Protein AF-A0A1I7FIB3-F1 (afdb_monomer)

Secondary structure (DSSP, 8-state):
-HHHHHHHHHHHHHHHHHHHHIIIIIHHHHHHHHHHHHHHHHHHHHHHHHHHHHHHHHHHHHHHHHH--SHHHHHHHHHHHHHHHHHHHHHHHHHHHHHHHHHHHHHHHHHHT--HHHHHHHHHHHHHHHHHHHHHHHHH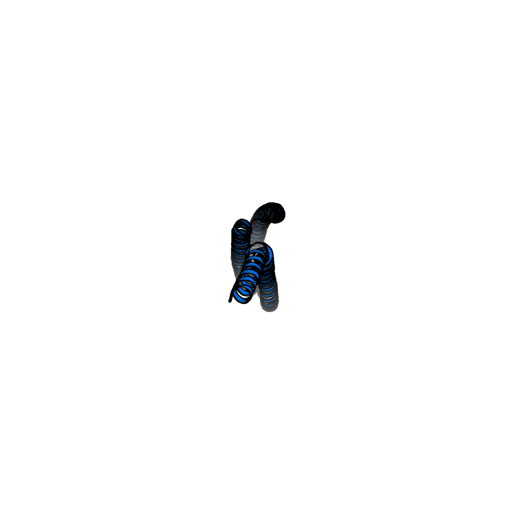HHHHHHHHHHHHHHHHHHHHHHHHHHHHHHHHHHHS--

Solvent-accessible surface area (backbone atoms only — not comparable to full-atom values): 9653 Å² total; per-residue (Å²): 120,69,70,60,52,57,51,51,54,52,50,51,54,48,51,51,51,49,50,49,45,42,63,72,53,49,44,47,53,51,52,50,52,49,54,51,51,53,51,48,55,52,52,51,49,53,54,49,52,51,53,50,51,51,52,54,50,51,54,51,51,56,53,50,62,73,60,49,81,50,76,65,45,46,51,52,45,52,56,52,50,54,51,52,52,50,54,52,50,51,49,54,50,51,52,51,53,48,54,49,50,52,50,51,50,53,63,46,54,56,61,76,54,67,51,77,76,49,56,56,56,43,55,54,50,54,54,50,49,54,52,50,54,51,52,51,53,53,51,49,50,52,52,51,53,52,51,52,54,51,52,51,50,54,50,52,54,52,53,52,53,52,52,53,50,51,55,51,52,53,51,53,56,58,69,74,74,113

Mean predicted aligned error: 15.02 Å

Sequence (178 aa):
MSAERTKTDANQATERATEQFENSIVEPVRAYGALTTDYFEQLFSAQFDAVRAFADTSLAQSRSWLEVRDSESFRQVIEQQQQAVREMSERLKEDADRIRSLSQEYLKETQQLTMENMQLGRKQLEENMQKGQKQLQENFQKGQEEVESTLQKGQEEADDASQKSQRQTDKSKKSTSS

Organism: NCBI:txid463301

Nearest PDB structures (foldseek):
  5nnv-assembly4_D  TM=3.441E-01  e=9.022E+00  Bacillus subtilis subsp. subtilis str. 168

pLDDT: mean 70.51, std 6.29, range [46.34, 83.0]

InterPro domains:
  IPR018968 Phasin [PF09361] (25-113)

Radius of gyration: 32.15 Å; Cα contacts (8 Å, |Δi|>4): 35; chains: 1; bounding box: 55×19×126 Å

Structure (mmCIF, N/CA/C/O backbone):
data_AF-A0A1I7FIB3-F1
#
_entry.id   AF-A0A1I7FIB3-F1
#
loop_
_atom_site.group_PDB
_atom_site.id
_atom_site.type_symbol
_atom_site.label_atom_id
_atom_site.label_alt_id
_atom_site.label_comp_id
_atom_site.label_asym_id
_atom_site.label_entity_id
_atom_site.label_seq_id
_atom_site.pdbx_PDB_ins_code
_atom_site.Cartn_x
_atom_site.Cartn_y
_atom_site.Cartn_z
_atom_site.occupancy
_atom_site.B_iso_or_equiv
_atom_site.auth_seq_id
_atom_site.auth_comp_id
_atom_site.auth_asym_id
_atom_site.auth_atom_id
_atom_site.pdbx_PDB_model_num
ATOM 1 N N . MET A 1 1 ? 20.140 -10.878 -65.337 1.00 55.81 1 MET A N 1
ATOM 2 C CA . MET A 1 1 ? 20.284 -11.604 -64.054 1.00 55.81 1 MET A CA 1
ATOM 3 C C . MET A 1 1 ? 21.087 -10.847 -62.992 1.00 55.81 1 MET A C 1
ATOM 5 O O . MET A 1 1 ? 20.798 -11.042 -61.821 1.00 55.81 1 MET A O 1
ATOM 9 N N . SER A 1 2 ? 22.047 -9.975 -63.334 1.00 58.91 2 SER A N 1
ATOM 10 C CA . SER A 1 2 ? 22.852 -9.274 -62.312 1.00 58.91 2 SER A CA 1
ATOM 11 C C . SER A 1 2 ? 22.110 -8.144 -61.583 1.00 58.91 2 SER A C 1
ATOM 13 O O . SER A 1 2 ? 22.250 -8.041 -60.376 1.00 58.91 2 SER A O 1
ATOM 15 N N . ALA A 1 3 ? 21.277 -7.356 -62.276 1.00 57.53 3 ALA A N 1
ATOM 16 C CA . ALA A 1 3 ? 20.584 -6.198 -61.689 1.00 57.53 3 ALA A CA 1
ATOM 17 C C . ALA A 1 3 ? 19.403 -6.552 -60.756 1.00 57.53 3 ALA A C 1
ATOM 19 O O . ALA A 1 3 ? 19.086 -5.785 -59.851 1.00 57.53 3 ALA A O 1
ATOM 20 N N . GLU A 1 4 ? 18.755 -7.707 -60.955 1.00 55.06 4 GLU A N 1
ATOM 21 C CA . GLU A 1 4 ? 17.698 -8.195 -60.053 1.00 55.06 4 GLU A CA 1
ATOM 22 C C . GLU A 1 4 ? 18.271 -8.662 -58.715 1.00 55.06 4 GLU A C 1
ATOM 24 O O . GLU A 1 4 ? 17.740 -8.288 -57.677 1.00 55.06 4 GLU A O 1
ATOM 29 N N . ARG A 1 5 ? 19.407 -9.378 -58.724 1.00 58.91 5 ARG A N 1
ATOM 30 C CA . ARG A 1 5 ? 20.085 -9.795 -57.487 1.00 58.91 5 ARG A CA 1
ATOM 31 C C . ARG A 1 5 ? 20.526 -8.599 -56.644 1.00 58.91 5 ARG A C 1
ATOM 33 O O . ARG A 1 5 ? 20.255 -8.576 -55.454 1.00 58.91 5 ARG A O 1
ATOM 40 N N . THR A 1 6 ? 21.084 -7.558 -57.268 1.00 58.81 6 THR A N 1
ATOM 41 C CA . THR A 1 6 ? 21.522 -6.351 -56.543 1.00 58.81 6 THR A CA 1
ATOM 42 C C . THR A 1 6 ? 20.362 -5.597 -55.884 1.00 58.81 6 THR A C 1
ATOM 44 O O . THR A 1 6 ? 20.539 -5.026 -54.812 1.00 58.81 6 THR A O 1
ATOM 47 N N . LYS A 1 7 ? 19.165 -5.598 -56.494 1.00 59.91 7 LYS A N 1
ATOM 48 C CA . LYS A 1 7 ? 17.951 -5.028 -55.882 1.00 59.91 7 LYS A CA 1
ATOM 49 C C . LYS A 1 7 ? 17.424 -5.884 -54.730 1.00 59.91 7 LYS A C 1
ATOM 51 O O . LYS A 1 7 ? 17.005 -5.328 -53.720 1.00 59.91 7 LYS A O 1
ATOM 56 N N . THR A 1 8 ? 17.452 -7.209 -54.866 1.00 67.50 8 THR A N 1
ATOM 57 C CA . THR A 1 8 ? 17.043 -8.135 -53.800 1.00 67.50 8 THR A CA 1
ATOM 58 C C . THR A 1 8 ? 17.961 -8.033 -52.580 1.00 67.50 8 THR A C 1
ATOM 60 O O . THR A 1 8 ? 17.464 -7.938 -51.461 1.00 67.50 8 THR A O 1
ATOM 63 N N . ASP A 1 9 ? 19.277 -7.949 -52.790 1.00 70.62 9 ASP A N 1
ATOM 64 C CA . ASP A 1 9 ? 20.262 -7.796 -51.711 1.00 70.62 9 ASP A CA 1
ATOM 65 C C . ASP A 1 9 ? 20.119 -6.442 -50.988 1.00 70.62 9 ASP A C 1
ATOM 67 O O . ASP A 1 9 ? 20.220 -6.372 -49.763 1.00 70.62 9 ASP A O 1
ATOM 71 N N . ALA A 1 10 ? 19.825 -5.364 -51.727 1.00 69.50 10 ALA A N 1
ATOM 72 C CA . ALA A 1 10 ? 19.577 -4.040 -51.152 1.00 69.50 10 ALA A CA 1
ATOM 73 C C . ALA A 1 10 ? 18.279 -3.983 -50.324 1.00 69.50 10 ALA A C 1
ATOM 75 O O . ALA A 1 10 ? 18.259 -3.370 -49.255 1.00 69.50 10 ALA A O 1
ATOM 76 N N . ASN A 1 11 ? 17.213 -4.655 -50.773 1.00 71.75 11 ASN A N 1
ATOM 77 C CA . ASN A 1 11 ? 15.977 -4.778 -49.996 1.00 71.75 11 ASN A CA 1
ATOM 78 C C . ASN A 1 11 ? 16.190 -5.603 -48.720 1.00 71.75 11 ASN A C 1
ATOM 80 O O . ASN A 1 11 ? 15.784 -5.154 -47.655 1.00 71.75 11 ASN A O 1
ATOM 84 N N . GLN A 1 12 ? 16.900 -6.734 -48.788 1.00 76.25 12 GLN A N 1
ATOM 85 C CA . GLN A 1 12 ? 17.224 -7.527 -47.593 1.00 76.25 12 GLN A CA 1
ATOM 86 C C . GLN A 1 12 ? 18.112 -6.774 -46.596 1.00 76.25 12 GLN A C 1
ATOM 88 O O . GLN A 1 12 ? 17.946 -6.919 -45.387 1.00 76.25 12 GLN A O 1
ATOM 93 N N . ALA A 1 13 ? 19.068 -5.977 -47.077 1.00 74.50 13 ALA A N 1
ATOM 94 C CA . ALA A 1 13 ? 19.893 -5.140 -46.209 1.00 74.50 13 ALA A CA 1
ATOM 95 C C . ALA A 1 13 ? 19.060 -4.051 -45.513 1.00 74.50 13 ALA A C 1
ATOM 97 O O . ALA A 1 13 ? 19.295 -3.754 -44.343 1.00 74.50 13 ALA A O 1
ATOM 98 N N . THR A 1 14 ? 18.066 -3.502 -46.215 1.00 76.75 14 THR A N 1
ATOM 99 C CA . THR A 1 14 ? 17.127 -2.521 -45.662 1.00 76.75 14 THR A CA 1
ATOM 100 C C . THR A 1 14 ? 16.206 -3.165 -44.623 1.00 76.75 14 THR A C 1
ATOM 102 O O . THR A 1 14 ? 16.083 -2.635 -43.527 1.00 76.75 14 THR A O 1
ATOM 105 N N . GLU A 1 15 ? 15.635 -4.339 -44.907 1.00 77.81 15 GLU A N 1
ATOM 106 C CA . GLU A 1 15 ? 14.795 -5.089 -43.959 1.00 77.81 15 GLU A CA 1
ATOM 107 C C . GLU A 1 15 ? 15.560 -5.461 -42.685 1.00 77.81 15 GLU A C 1
ATOM 109 O O . GLU A 1 15 ? 15.065 -5.224 -41.589 1.00 77.81 15 GLU A O 1
ATOM 114 N N . ARG A 1 16 ? 16.806 -5.939 -42.801 1.00 77.06 16 ARG A N 1
ATOM 115 C CA . ARG A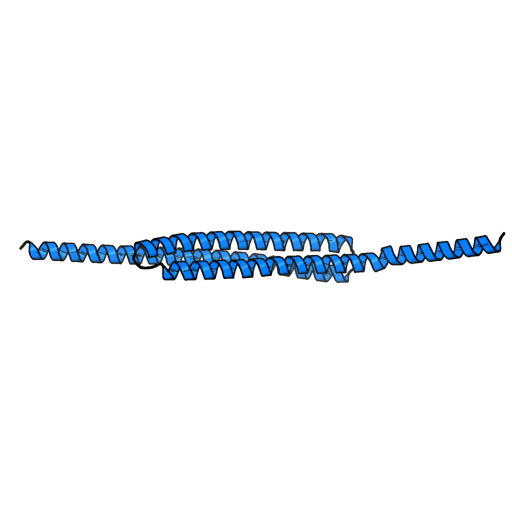 1 16 ? 17.643 -6.242 -41.627 1.00 77.06 16 ARG A CA 1
ATOM 116 C C . ARG A 1 16 ? 18.003 -5.004 -40.812 1.00 77.06 16 ARG A C 1
ATOM 118 O O . ARG A 1 16 ? 18.087 -5.089 -39.591 1.00 77.06 16 ARG A O 1
ATOM 125 N N . ALA A 1 17 ? 18.240 -3.869 -41.469 1.00 75.81 17 ALA A N 1
ATOM 126 C CA . ALA A 1 17 ? 18.495 -2.609 -40.778 1.00 75.81 17 ALA A CA 1
ATOM 127 C C . ALA A 1 17 ? 17.240 -2.119 -40.036 1.00 75.81 17 ALA A C 1
ATOM 129 O O . ALA A 1 17 ? 17.347 -1.650 -38.903 1.00 75.81 17 ALA A O 1
ATOM 130 N N . THR A 1 18 ? 16.061 -2.283 -40.640 1.00 74.94 18 THR A N 1
ATOM 131 C CA . THR A 1 18 ? 14.773 -2.001 -39.998 1.00 74.94 18 THR A CA 1
ATOM 132 C C . THR A 1 18 ? 14.522 -2.936 -38.818 1.00 74.94 18 THR A C 1
ATOM 134 O O . THR A 1 18 ? 14.245 -2.440 -37.734 1.00 74.94 18 THR A O 1
ATOM 137 N N . GLU A 1 19 ? 14.717 -4.250 -38.959 1.00 75.62 19 GLU A N 1
ATOM 138 C CA . GLU A 1 19 ? 14.587 -5.214 -37.853 1.00 75.62 19 GLU A CA 1
ATOM 139 C C . GLU A 1 19 ? 15.568 -4.921 -36.713 1.00 75.62 19 GLU A C 1
ATOM 141 O O . GLU A 1 19 ? 15.209 -4.994 -35.541 1.00 75.62 19 GLU A O 1
ATOM 146 N N . GLN A 1 20 ? 16.817 -4.561 -37.021 1.00 67.75 20 GLN A N 1
ATOM 147 C CA . GLN A 1 20 ? 17.778 -4.176 -35.987 1.00 67.75 20 GLN A CA 1
ATOM 148 C C . GLN A 1 20 ? 17.364 -2.895 -35.268 1.00 67.75 20 GLN A C 1
ATOM 150 O O . GLN A 1 20 ? 17.538 -2.811 -34.053 1.00 67.75 20 GLN A O 1
ATOM 155 N N . PHE A 1 21 ? 16.820 -1.910 -35.983 1.00 71.75 21 PHE A N 1
ATOM 156 C CA . PHE A 1 21 ? 16.315 -0.680 -35.381 1.00 71.75 21 PHE A CA 1
ATOM 157 C C . PHE A 1 21 ? 15.074 -0.939 -34.517 1.00 71.75 21 PHE A C 1
ATOM 159 O O . PHE A 1 21 ? 14.991 -0.451 -33.388 1.00 71.75 21 PHE A O 1
ATOM 166 N N . GLU A 1 22 ? 14.146 -1.755 -35.012 1.00 68.25 22 GLU A N 1
ATOM 167 C CA . GLU A 1 22 ? 12.958 -2.167 -34.271 1.00 68.25 22 GLU A CA 1
ATOM 168 C C . GLU A 1 22 ? 13.339 -2.925 -32.992 1.00 68.25 22 GLU A C 1
ATOM 170 O O . GLU A 1 22 ? 12.928 -2.517 -31.909 1.00 68.25 22 GLU A O 1
ATOM 175 N N . ASN A 1 23 ? 14.217 -3.926 -33.076 1.00 73.12 23 ASN A N 1
ATOM 176 C CA . ASN A 1 23 ? 14.595 -4.760 -31.929 1.00 73.12 23 ASN A CA 1
ATOM 177 C C . ASN A 1 23 ? 15.553 -4.067 -30.945 1.00 73.12 23 ASN A C 1
ATOM 179 O O . ASN A 1 23 ? 15.518 -4.337 -29.749 1.00 73.12 23 ASN A O 1
ATOM 183 N N . SER A 1 24 ? 16.431 -3.175 -31.418 1.00 67.44 24 SER A N 1
ATOM 184 C CA . SER A 1 24 ? 17.465 -2.568 -30.557 1.00 67.44 24 SER A CA 1
ATOM 185 C C . SER A 1 24 ? 17.050 -1.228 -29.956 1.00 67.44 24 SER A C 1
ATOM 187 O O . SER A 1 24 ? 17.655 -0.795 -28.978 1.00 67.44 24 SER A O 1
ATOM 189 N N . ILE A 1 25 ? 16.063 -0.540 -30.545 1.00 69.50 25 ILE A N 1
ATOM 190 C CA . ILE A 1 25 ? 15.671 0.815 -30.126 1.00 69.50 25 ILE A CA 1
ATOM 191 C C . ILE A 1 25 ? 14.172 0.915 -29.841 1.00 69.50 25 ILE A C 1
ATOM 193 O O . ILE A 1 25 ? 13.793 1.457 -28.803 1.00 69.50 25 ILE A O 1
ATOM 197 N N . VAL A 1 26 ? 13.310 0.396 -30.720 1.00 75.12 26 VAL A N 1
ATOM 198 C CA . VAL A 1 26 ? 11.851 0.549 -30.569 1.00 75.12 26 VAL A CA 1
ATOM 199 C C . VAL A 1 26 ? 11.285 -0.412 -29.521 1.00 75.12 26 VAL A C 1
ATOM 201 O O . VAL A 1 26 ? 10.490 0.007 -28.677 1.00 75.12 26 VAL A O 1
ATOM 204 N N . GLU A 1 27 ? 11.709 -1.676 -29.528 1.00 74.62 27 GLU A N 1
ATOM 205 C CA . GLU A 1 27 ? 11.250 -2.690 -28.574 1.00 74.62 27 GLU A CA 1
ATOM 206 C C . GLU A 1 27 ? 11.545 -2.323 -27.114 1.00 74.62 27 GLU A C 1
ATOM 208 O O . GLU A 1 27 ? 10.600 -2.340 -26.325 1.00 74.62 27 GLU A O 1
ATOM 213 N N . PRO A 1 28 ? 12.769 -1.909 -26.722 1.00 73.62 28 PRO A N 1
ATOM 214 C CA . PRO A 1 28 ? 13.041 -1.528 -25.336 1.00 73.62 28 PRO A CA 1
ATOM 215 C C . PRO A 1 28 ? 12.174 -0.362 -24.842 1.00 73.62 28 PRO A C 1
ATOM 217 O O . PRO A 1 28 ? 11.727 -0.360 -23.695 1.00 73.62 28 PRO A O 1
ATOM 220 N N . VAL A 1 29 ? 11.887 0.616 -25.710 1.00 76.19 29 VAL A N 1
ATOM 221 C CA . VAL A 1 29 ? 11.012 1.757 -25.387 1.00 76.19 29 VAL A CA 1
ATOM 222 C C . VAL A 1 29 ? 9.562 1.305 -25.224 1.00 76.19 29 VAL A C 1
ATOM 224 O O . VAL A 1 29 ? 8.888 1.719 -24.280 1.00 76.19 29 VAL A O 1
ATOM 227 N N . ARG A 1 30 ? 9.077 0.435 -26.116 1.00 75.44 30 ARG A N 1
ATOM 228 C CA . ARG A 1 30 ? 7.721 -0.118 -26.040 1.00 75.44 30 ARG A CA 1
ATOM 229 C C . ARG A 1 30 ? 7.541 -1.008 -24.810 1.00 75.44 30 ARG A C 1
ATOM 231 O O . ARG A 1 30 ? 6.530 -0.875 -24.127 1.00 75.44 30 ARG A O 1
ATOM 238 N N . ALA A 1 31 ? 8.514 -1.866 -24.517 1.00 75.12 31 ALA A N 1
ATOM 239 C CA . ALA A 1 31 ? 8.521 -2.738 -23.347 1.00 75.12 31 ALA A CA 1
ATOM 240 C C . ALA A 1 31 ? 8.545 -1.928 -22.045 1.00 75.12 31 ALA A C 1
ATOM 242 O O . ALA A 1 31 ? 7.772 -2.207 -21.136 1.00 75.12 31 ALA A O 1
ATOM 243 N N . TYR A 1 32 ? 9.342 -0.859 -21.981 1.00 69.88 32 TYR A N 1
ATOM 244 C CA . TYR A 1 32 ? 9.319 0.061 -20.844 1.00 69.88 32 TYR A CA 1
ATOM 245 C C . TYR A 1 32 ? 7.977 0.785 -20.685 1.00 69.88 32 TYR A C 1
ATOM 247 O O . TYR A 1 32 ? 7.484 0.942 -19.566 1.00 69.88 32 TYR A O 1
ATOM 255 N N . GLY A 1 33 ? 7.379 1.222 -21.798 1.00 76.06 33 GLY A N 1
ATOM 256 C CA . GLY A 1 33 ? 6.052 1.833 -21.800 1.00 76.06 33 GLY A CA 1
ATOM 257 C C . GLY A 1 33 ? 4.984 0.881 -21.261 1.00 76.06 33 GLY A C 1
ATOM 258 O O . GLY A 1 33 ? 4.207 1.276 -20.399 1.00 76.06 33 GLY A O 1
ATOM 259 N N . ALA A 1 34 ? 4.992 -0.377 -21.710 1.00 77.12 34 ALA A N 1
ATOM 260 C CA . ALA A 1 34 ? 4.099 -1.417 -21.204 1.00 77.12 34 ALA A CA 1
ATOM 261 C C . ALA A 1 34 ? 4.329 -1.686 -19.708 1.00 77.12 34 ALA A C 1
ATOM 263 O O . ALA A 1 34 ? 3.390 -1.592 -18.929 1.00 77.12 34 ALA A O 1
ATOM 264 N N . LEU A 1 35 ? 5.582 -1.889 -19.292 1.00 76.56 35 LEU A N 1
ATOM 265 C CA . LEU A 1 35 ? 5.955 -2.106 -17.891 1.00 76.56 35 LEU A CA 1
ATOM 266 C C . LEU A 1 35 ? 5.488 -0.966 -16.972 1.00 76.56 35 LEU A C 1
ATOM 268 O O . LEU A 1 35 ? 5.019 -1.194 -15.859 1.00 76.56 35 LEU A O 1
ATOM 272 N N . THR A 1 36 ? 5.626 0.277 -17.432 1.00 72.50 36 THR A N 1
ATOM 273 C CA . THR A 1 36 ? 5.197 1.455 -16.672 1.00 72.50 36 THR A CA 1
ATOM 274 C C . THR A 1 36 ? 3.674 1.509 -16.562 1.00 72.50 36 THR A C 1
ATOM 276 O O . THR A 1 36 ? 3.158 1.755 -15.473 1.00 72.50 36 THR A O 1
ATOM 279 N N . THR A 1 37 ? 2.952 1.252 -17.656 1.00 75.19 37 THR A N 1
ATOM 280 C CA . THR A 1 37 ? 1.485 1.172 -17.649 1.00 75.19 37 THR A CA 1
ATOM 281 C C . THR A 1 37 ? 0.993 0.073 -16.710 1.00 75.19 37 THR A C 1
ATOM 283 O O . THR A 1 37 ? 0.185 0.371 -15.836 1.00 75.19 37 THR A O 1
ATOM 286 N N . ASP A 1 38 ? 1.538 -1.142 -16.803 1.00 75.50 38 ASP A N 1
ATOM 287 C CA . ASP A 1 38 ? 1.172 -2.274 -15.942 1.00 75.50 38 ASP A CA 1
ATOM 288 C C . ASP A 1 38 ? 1.427 -1.962 -14.460 1.00 75.50 38 ASP A C 1
ATOM 290 O O . ASP A 1 38 ? 0.587 -2.237 -13.601 1.00 75.50 38 ASP A O 1
ATOM 294 N N . TYR A 1 39 ? 2.558 -1.322 -14.143 1.00 72.62 39 TYR A N 1
ATOM 295 C CA . TYR A 1 39 ? 2.865 -0.883 -12.781 1.00 72.62 39 TYR A CA 1
ATOM 296 C C . TYR A 1 39 ? 1.822 0.114 -12.249 1.00 72.62 39 TYR A C 1
ATOM 298 O O . TYR A 1 39 ? 1.350 -0.024 -11.117 1.00 72.62 39 TYR A O 1
ATOM 306 N N . PHE A 1 40 ? 1.416 1.098 -13.059 1.00 71.62 40 PHE A N 1
ATOM 307 C CA . PHE A 1 40 ? 0.377 2.051 -12.665 1.00 71.62 40 PHE A CA 1
ATOM 308 C C . PHE A 1 40 ? -1.013 1.410 -12.581 1.00 71.62 40 PHE A C 1
ATOM 310 O O . PHE A 1 40 ? -1.729 1.694 -11.625 1.00 71.62 40 PHE A O 1
ATOM 317 N N . GLU A 1 41 ? -1.397 0.531 -13.508 1.00 75.38 41 GLU A N 1
ATOM 318 C CA . GLU A 1 41 ? -2.675 -0.194 -13.452 1.00 75.38 41 GLU A CA 1
ATOM 319 C C . GLU A 1 41 ? -2.808 -1.007 -12.161 1.00 75.38 41 GLU A C 1
ATOM 321 O O . GLU A 1 41 ? -3.847 -0.973 -11.491 1.00 75.38 41 GLU A O 1
ATOM 326 N N . GLN A 1 42 ? -1.736 -1.687 -11.755 1.00 73.12 42 GLN A N 1
ATOM 327 C CA . GLN A 1 42 ? -1.734 -2.467 -10.524 1.00 73.12 42 GLN A CA 1
ATOM 328 C C . GLN A 1 42 ? -1.696 -1.588 -9.262 1.00 73.12 42 GLN A C 1
ATOM 330 O O . GLN A 1 42 ? -2.387 -1.905 -8.291 1.00 73.12 42 GLN A O 1
ATOM 335 N N . LEU A 1 43 ? -0.980 -0.454 -9.276 1.00 73.25 43 LEU A N 1
ATOM 336 C CA . LEU A 1 43 ? -1.049 0.543 -8.197 1.00 73.25 43 LEU A CA 1
ATOM 337 C C . LEU A 1 43 ? -2.461 1.121 -8.038 1.00 73.25 43 LEU A C 1
ATOM 339 O O . LEU A 1 43 ? -2.969 1.214 -6.921 1.00 73.25 43 LEU A O 1
ATOM 343 N N . PHE A 1 44 ? -3.109 1.494 -9.144 1.00 73.38 44 PHE A N 1
ATOM 344 C CA . PHE A 1 44 ? -4.476 2.012 -9.122 1.00 73.38 44 PHE A CA 1
ATOM 345 C C . PHE A 1 44 ? -5.471 0.965 -8.626 1.00 73.38 44 PHE A C 1
ATOM 347 O O . PHE A 1 44 ? -6.372 1.307 -7.862 1.00 73.38 44 PHE A O 1
ATOM 354 N N . SER A 1 45 ? -5.285 -0.301 -9.000 1.00 73.88 45 SER A N 1
ATOM 355 C CA . SER A 1 45 ? -6.114 -1.405 -8.508 1.00 73.88 45 SER A CA 1
ATOM 356 C C . SER A 1 45 ? -5.984 -1.574 -6.991 1.00 73.88 45 SER A C 1
ATOM 358 O O . SER A 1 45 ? -6.998 -1.610 -6.299 1.00 73.88 45 SER A O 1
ATOM 360 N N . ALA A 1 46 ? -4.758 -1.560 -6.453 1.00 70.12 46 ALA A N 1
ATOM 361 C CA . ALA A 1 46 ? -4.524 -1.624 -5.007 1.00 70.12 46 ALA A CA 1
ATOM 362 C C . ALA A 1 46 ? -5.149 -0.427 -4.261 1.00 70.12 46 ALA A C 1
ATOM 364 O O . ALA A 1 46 ? -5.800 -0.588 -3.229 1.00 70.12 46 ALA A O 1
ATOM 365 N N . GLN A 1 47 ? -5.025 0.786 -4.811 1.00 59.09 47 GLN A N 1
ATOM 366 C CA . GLN A 1 47 ? -5.638 1.983 -4.229 1.00 59.09 47 GLN A CA 1
ATOM 367 C C . GLN A 1 47 ? -7.178 1.917 -4.259 1.00 59.09 47 GLN A C 1
ATOM 369 O O . GLN A 1 47 ? -7.830 2.342 -3.304 1.00 59.09 47 GLN A O 1
ATOM 374 N N . PHE A 1 48 ? -7.771 1.383 -5.332 1.00 72.38 48 PHE A N 1
ATOM 375 C CA . PHE A 1 48 ? -9.220 1.212 -5.467 1.00 72.38 48 PHE A CA 1
ATOM 376 C C . PHE A 1 48 ? -9.769 0.155 -4.501 1.00 72.38 48 PHE A C 1
ATOM 378 O O . PHE A 1 48 ? -10.798 0.384 -3.859 1.00 72.38 48 PHE A O 1
ATOM 385 N N . ASP A 1 49 ? -9.055 -0.959 -4.331 1.00 73.81 49 ASP A N 1
ATOM 386 C CA . ASP A 1 49 ? -9.410 -2.005 -3.370 1.00 73.81 49 ASP A CA 1
ATOM 387 C C . ASP A 1 49 ? -9.372 -1.482 -1.929 1.00 73.81 49 ASP A C 1
ATOM 389 O O . ASP A 1 49 ? -10.279 -1.784 -1.146 1.00 73.81 49 ASP A O 1
ATOM 393 N N . ALA A 1 50 ? -8.399 -0.627 -1.597 1.00 70.69 50 ALA A N 1
ATOM 394 C CA . ALA A 1 50 ? -8.325 0.051 -0.304 1.00 70.69 50 ALA A CA 1
ATOM 395 C C . ALA A 1 50 ? -9.495 1.031 -0.080 1.00 70.69 50 ALA A C 1
ATOM 397 O O . ALA A 1 50 ? -10.075 1.075 1.006 1.00 70.69 50 ALA A O 1
ATOM 398 N N . VAL A 1 51 ? -9.905 1.791 -1.103 1.00 70.19 51 VAL A N 1
ATOM 399 C CA . VAL A 1 51 ? -11.079 2.683 -1.013 1.00 70.19 51 VAL A CA 1
ATOM 400 C C . VAL A 1 51 ? -12.364 1.881 -0.801 1.00 70.19 51 VAL A C 1
ATOM 402 O O . VAL A 1 51 ? -13.189 2.243 0.040 1.00 70.19 51 VAL A O 1
ATOM 405 N N . ARG A 1 52 ? -12.525 0.766 -1.520 1.00 74.94 52 ARG A N 1
ATOM 406 C CA . ARG A 1 52 ? -13.670 -0.135 -1.352 1.00 74.94 52 ARG A CA 1
ATOM 407 C C . ARG A 1 52 ? -13.692 -0.753 0.047 1.00 74.94 52 ARG A C 1
ATOM 409 O O . ARG A 1 52 ? -14.728 -0.723 0.700 1.00 74.94 52 ARG A O 1
ATOM 416 N N . ALA A 1 53 ? -12.534 -1.203 0.537 1.00 73.44 53 ALA A N 1
ATOM 417 C CA . ALA A 1 53 ? -12.346 -1.697 1.902 1.00 73.44 53 ALA A CA 1
ATOM 418 C C . ALA A 1 53 ? -12.844 -0.712 2.956 1.00 73.44 53 ALA A C 1
ATOM 420 O O . ALA A 1 53 ? -13.592 -1.067 3.869 1.00 73.44 53 ALA A O 1
ATOM 421 N N . PHE A 1 54 ? -12.396 0.535 2.827 1.00 69.44 54 PHE A N 1
ATOM 422 C CA . PHE A 1 54 ? -12.709 1.596 3.761 1.00 69.44 54 PHE A CA 1
ATOM 423 C C . PHE A 1 54 ? -14.203 1.930 3.733 1.00 69.44 54 PHE A C 1
ATOM 425 O O . PHE A 1 54 ? -14.812 2.099 4.790 1.00 69.44 54 PHE A O 1
ATOM 432 N N . ALA A 1 55 ? -14.808 1.976 2.542 1.00 73.06 55 ALA A N 1
ATOM 433 C CA . ALA A 1 55 ? -16.240 2.207 2.379 1.00 73.06 55 ALA A CA 1
ATOM 434 C C . ALA A 1 55 ? -17.082 1.077 2.997 1.00 73.06 55 ALA A C 1
ATOM 436 O O . ALA A 1 55 ? -18.006 1.361 3.761 1.00 73.06 55 ALA A O 1
ATOM 437 N N . ASP A 1 56 ? -16.730 -0.185 2.735 1.00 76.00 56 ASP A N 1
ATOM 438 C CA . ASP A 1 56 ? -17.408 -1.354 3.307 1.00 76.00 56 ASP A CA 1
ATOM 439 C C . ASP A 1 56 ? -17.298 -1.357 4.842 1.00 76.00 56 ASP A C 1
ATOM 441 O O . ASP A 1 56 ? -18.298 -1.534 5.542 1.00 76.00 56 ASP A O 1
ATOM 445 N N . THR A 1 57 ? -16.107 -1.057 5.374 1.00 72.94 57 THR A N 1
ATOM 446 C CA . THR A 1 57 ? -15.858 -0.966 6.824 1.00 72.94 57 THR A CA 1
ATOM 447 C C . THR A 1 57 ? -16.646 0.177 7.462 1.00 72.94 57 THR A C 1
ATOM 449 O O . THR A 1 57 ? -17.256 0.001 8.514 1.00 72.94 57 THR A O 1
ATOM 452 N N . SER A 1 58 ? -16.683 1.346 6.820 1.00 70.44 58 SER A N 1
ATOM 453 C CA . SER A 1 58 ? -17.414 2.517 7.321 1.00 70.44 58 SER A CA 1
ATOM 454 C C . SER A 1 58 ? -18.924 2.270 7.346 1.00 70.44 58 SER A C 1
ATOM 456 O O . SER A 1 58 ? -19.604 2.623 8.312 1.00 70.44 58 SER A O 1
ATOM 458 N N . LEU A 1 59 ? -19.463 1.611 6.315 1.00 77.75 59 LEU A N 1
ATOM 459 C CA . LEU A 1 59 ? -20.869 1.208 6.278 1.00 77.75 59 LEU A CA 1
ATOM 460 C C . LEU A 1 59 ? -21.184 0.169 7.360 1.00 77.75 59 LEU A C 1
ATOM 462 O O . LEU A 1 59 ? -22.207 0.299 8.036 1.00 77.75 59 LEU A O 1
ATOM 466 N N . ALA A 1 60 ? -20.307 -0.817 7.567 1.00 74.25 60 ALA A N 1
ATOM 467 C CA . ALA A 1 60 ? -20.459 -1.820 8.619 1.00 74.25 60 ALA A CA 1
ATOM 468 C C . ALA A 1 60 ? -20.434 -1.194 10.026 1.00 74.25 60 ALA A C 1
ATOM 470 O O . ALA A 1 60 ? -21.342 -1.448 10.816 1.00 74.25 60 ALA A O 1
ATOM 471 N N . GLN A 1 61 ? -19.473 -0.305 10.307 1.00 66.75 61 GLN A N 1
ATOM 472 C CA . GLN A 1 61 ? -19.400 0.433 11.573 1.00 66.75 61 GLN A CA 1
ATOM 473 C C . GLN A 1 61 ? -20.643 1.304 11.795 1.00 66.75 61 GLN A C 1
ATOM 475 O O . GLN A 1 61 ? -21.191 1.326 12.892 1.00 66.75 61 GLN A O 1
ATOM 480 N N . SER A 1 62 ? -21.141 1.992 10.760 1.00 77.88 62 SER A N 1
ATOM 481 C CA . SER A 1 62 ? -22.344 2.825 10.901 1.00 77.88 62 SER A CA 1
ATOM 482 C C . SER A 1 62 ? -23.580 2.019 11.317 1.00 77.88 62 SER A C 1
ATOM 484 O O . SER A 1 62 ? -24.381 2.495 12.118 1.00 77.88 62 SER A O 1
ATOM 486 N N . ARG A 1 63 ? -23.721 0.782 10.818 1.00 73.94 63 ARG A N 1
ATOM 487 C CA . ARG A 1 63 ? -24.812 -0.119 11.209 1.00 73.94 63 ARG A CA 1
ATOM 488 C C . ARG A 1 63 ? -24.633 -0.642 12.627 1.00 73.94 63 ARG A C 1
ATOM 490 O O . ARG A 1 63 ? -25.603 -0.624 13.375 1.00 73.94 63 ARG A O 1
ATOM 497 N N . SER A 1 64 ? -23.417 -1.028 13.015 1.00 68.88 64 SER A N 1
ATOM 498 C CA . SER A 1 64 ? -23.173 -1.562 14.359 1.00 68.88 64 SER A CA 1
ATOM 499 C C . SER A 1 64 ? -23.424 -0.515 15.453 1.00 68.88 64 SER A C 1
ATOM 501 O O . SER A 1 64 ? -24.031 -0.826 16.473 1.00 68.88 64 SER A O 1
ATOM 503 N N . TRP A 1 65 ? -23.085 0.756 15.211 1.00 65.94 65 TRP A N 1
ATOM 504 C CA . TRP A 1 65 ? -23.387 1.855 16.137 1.00 65.94 65 TRP A CA 1
ATOM 505 C C . TRP A 1 65 ? -24.885 2.164 16.271 1.00 65.94 65 TRP A C 1
ATOM 507 O O . TRP A 1 65 ? -25.325 2.575 17.343 1.00 65.94 65 TRP A O 1
ATOM 517 N N . LEU A 1 66 ? -25.682 1.950 15.218 1.00 75.62 66 LEU A N 1
ATOM 518 C CA . LEU A 1 66 ? -27.144 2.097 15.276 1.00 75.62 66 LEU A CA 1
ATOM 519 C C . LEU A 1 66 ? -27.826 0.965 16.061 1.00 75.62 66 LEU A C 1
ATOM 521 O O . LEU A 1 66 ? -28.963 1.125 16.508 1.00 75.62 66 LEU A O 1
ATOM 525 N N . GLU A 1 67 ? -27.145 -0.167 16.228 1.00 73.56 67 GLU A N 1
ATOM 526 C CA . GLU A 1 67 ? -27.641 -1.344 16.946 1.00 73.56 67 GLU A CA 1
ATOM 527 C C . GLU A 1 67 ? -27.306 -1.319 18.448 1.00 73.56 67 GLU A C 1
ATOM 529 O O . GLU A 1 67 ? -27.865 -2.114 19.204 1.00 73.56 67 GLU A O 1
ATOM 534 N N . VAL A 1 68 ? -26.479 -0.373 18.914 1.00 75.25 68 VAL A N 1
ATOM 535 C CA . VAL A 1 68 ? -26.163 -0.213 20.343 1.00 75.25 68 VAL A CA 1
ATOM 536 C C . VAL A 1 68 ? -27.378 0.326 21.094 1.00 75.25 68 VAL A C 1
ATOM 538 O O . VAL A 1 68 ? -27.762 1.488 20.951 1.00 75.25 68 VAL A O 1
ATOM 541 N N . ARG A 1 69 ? -27.991 -0.518 21.925 1.00 76.25 69 ARG A N 1
ATOM 542 C CA . ARG A 1 69 ? -29.174 -0.162 22.732 1.00 76.25 69 ARG A CA 1
ATOM 543 C C . ARG A 1 69 ? -29.000 -0.472 24.218 1.00 76.25 69 ARG A C 1
ATOM 545 O O . ARG A 1 69 ? -29.782 0.016 25.031 1.00 76.25 69 ARG A O 1
ATOM 552 N N . ASP A 1 70 ? -27.964 -1.222 24.572 1.00 76.38 70 ASP A N 1
ATOM 553 C CA . ASP A 1 70 ? -27.669 -1.713 25.916 1.00 76.38 70 ASP A CA 1
ATOM 554 C C . ASP A 1 70 ? -26.167 -2.041 26.059 1.00 76.38 70 ASP A C 1
ATOM 556 O O . ASP A 1 70 ? -25.376 -1.940 25.121 1.00 76.38 70 ASP A O 1
ATOM 560 N N . SER A 1 71 ? -25.738 -2.397 27.269 1.00 69.38 71 SER A N 1
ATOM 561 C CA . SER A 1 71 ? -24.332 -2.692 27.570 1.00 69.38 71 SER A CA 1
ATOM 562 C C . SER A 1 71 ? -23.810 -3.979 26.918 1.00 69.38 71 SER A C 1
ATOM 564 O O . SER A 1 71 ? -22.595 -4.143 26.796 1.00 69.38 71 SER A O 1
ATOM 566 N N . GLU A 1 72 ? -24.694 -4.887 26.497 1.00 73.19 72 GLU A N 1
ATOM 567 C CA . GLU A 1 72 ? -24.333 -6.139 25.826 1.00 73.19 72 GLU A CA 1
ATOM 568 C C . GLU A 1 72 ? -24.020 -5.880 24.345 1.00 73.19 72 GLU A C 1
ATOM 570 O O . GLU A 1 72 ? -22.944 -6.243 23.868 1.00 73.19 72 GLU A O 1
ATOM 575 N N . SER A 1 73 ? -24.878 -5.115 23.666 1.00 73.25 73 SER A N 1
ATOM 576 C CA . SER A 1 73 ? -24.642 -4.611 22.305 1.00 73.25 73 SER A CA 1
ATOM 577 C C . SER A 1 73 ? -23.401 -3.710 22.215 1.00 73.25 73 SER A C 1
ATOM 579 O O . SER A 1 73 ? -22.655 -3.791 21.241 1.00 73.25 73 SER A O 1
ATOM 581 N N . PHE A 1 74 ? -23.085 -2.932 23.257 1.00 72.69 74 PHE A N 1
ATOM 582 C CA . PHE A 1 74 ? -21.820 -2.184 23.330 1.00 72.69 74 PHE A CA 1
ATOM 583 C C . PHE A 1 74 ? -20.581 -3.097 23.379 1.00 72.69 74 PHE A C 1
ATOM 585 O O . PHE A 1 74 ? -19.609 -2.863 22.659 1.00 72.69 74 PHE A O 1
ATOM 592 N N . ARG A 1 75 ? -20.609 -4.166 24.190 1.00 72.25 75 ARG A N 1
ATOM 593 C CA . ARG A 1 75 ? -19.524 -5.167 24.234 1.00 72.25 75 ARG A CA 1
ATOM 594 C C . ARG A 1 75 ? -19.317 -5.828 22.876 1.00 72.25 75 ARG A C 1
ATOM 596 O O . ARG A 1 75 ? -18.182 -5.981 22.434 1.00 72.25 75 ARG A O 1
ATOM 603 N N . GLN A 1 76 ? -20.416 -6.155 22.209 1.00 75.75 76 GLN A N 1
ATOM 604 C CA . GLN A 1 76 ? -20.41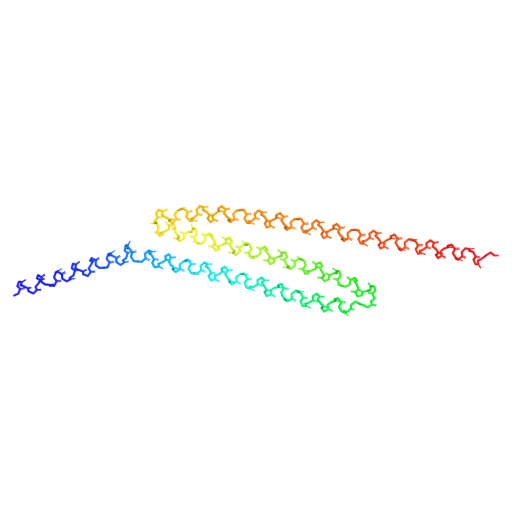1 -6.783 20.896 1.00 75.75 76 GLN A CA 1
ATOM 605 C C . GLN A 1 76 ? -19.809 -5.865 19.819 1.00 75.75 76 GLN A C 1
ATOM 607 O O . GLN A 1 76 ? -19.035 -6.324 18.980 1.00 75.75 76 GLN A O 1
ATOM 612 N N . VAL A 1 77 ? -20.083 -4.555 19.879 1.00 72.06 77 VAL A N 1
ATOM 613 C CA . VAL A 1 77 ? -19.436 -3.558 19.008 1.00 72.06 77 VAL A CA 1
ATOM 614 C C . VAL A 1 77 ? -17.932 -3.479 19.265 1.00 72.06 77 VAL A C 1
ATOM 616 O O . VAL A 1 77 ? -17.170 -3.431 18.303 1.00 72.06 77 VAL A O 1
ATOM 619 N N . ILE A 1 78 ? -17.477 -3.532 20.522 1.00 74.44 78 ILE A N 1
ATOM 620 C CA . ILE A 1 78 ? -16.038 -3.537 20.838 1.00 74.44 78 ILE A CA 1
ATOM 621 C C . ILE A 1 78 ? -15.334 -4.783 20.280 1.00 74.44 78 ILE A C 1
ATOM 623 O O . ILE A 1 78 ? -14.249 -4.661 19.703 1.00 74.44 78 ILE A O 1
ATOM 627 N N . GLU A 1 79 ? -15.942 -5.965 20.397 1.00 75.50 79 GLU A N 1
ATOM 628 C CA . GLU A 1 79 ? -15.400 -7.199 19.811 1.00 75.50 79 GLU A CA 1
ATOM 629 C C . GLU A 1 79 ? -15.319 -7.111 18.277 1.00 75.50 79 GLU A C 1
ATOM 631 O O . GLU A 1 79 ? -14.284 -7.431 17.687 1.00 75.50 79 GLU A O 1
ATOM 636 N N . GLN A 1 80 ? -16.362 -6.583 17.627 1.00 73.06 80 GLN A N 1
ATOM 637 C CA . GLN A 1 80 ? -16.360 -6.338 16.181 1.00 73.06 80 GLN A CA 1
ATOM 638 C C . GLN A 1 80 ? -15.305 -5.305 15.763 1.00 73.06 80 GLN A C 1
ATOM 640 O O . GLN A 1 80 ? -14.668 -5.461 14.721 1.00 73.06 80 GLN A O 1
ATOM 645 N N . GLN A 1 81 ? -15.075 -4.267 16.571 1.00 68.62 81 GLN A N 1
ATOM 646 C CA . GLN A 1 81 ? -14.074 -3.237 16.294 1.00 68.62 81 GLN A CA 1
ATOM 647 C C . GLN A 1 81 ? -12.651 -3.809 16.359 1.00 68.62 81 GLN A C 1
ATOM 649 O O . GLN A 1 81 ? -11.837 -3.509 15.488 1.00 68.62 81 GLN A O 1
ATOM 654 N N . GLN A 1 82 ? -12.356 -4.678 17.337 1.00 73.06 82 GLN A N 1
ATOM 655 C CA . GLN A 1 82 ? -11.073 -5.391 17.399 1.00 73.06 82 GLN A CA 1
ATOM 656 C C . GLN A 1 82 ? -10.848 -6.267 16.165 1.00 73.06 82 GLN A C 1
ATOM 658 O O . GLN A 1 82 ? -9.741 -6.293 15.626 1.00 73.06 82 GLN A O 1
ATOM 663 N N . GLN A 1 83 ? -11.880 -6.978 15.710 1.00 77.12 83 GLN A N 1
ATOM 664 C CA . GLN A 1 83 ? -11.773 -7.832 14.533 1.00 77.12 83 GLN A CA 1
ATOM 665 C C . GLN A 1 83 ? -11.584 -7.015 13.248 1.00 77.12 83 GLN A C 1
ATOM 667 O O . GLN A 1 83 ? -10.686 -7.321 12.468 1.00 77.12 83 GLN A O 1
ATOM 672 N N . ALA A 1 84 ? -12.319 -5.913 13.084 1.00 74.06 84 ALA A N 1
ATOM 673 C CA . ALA A 1 84 ? -12.144 -4.992 11.961 1.00 74.06 84 ALA A CA 1
ATOM 674 C C . ALA A 1 84 ? -10.734 -4.372 11.922 1.00 74.06 84 ALA A C 1
ATOM 676 O O . ALA A 1 84 ? -10.150 -4.225 10.850 1.00 74.06 84 ALA A O 1
ATOM 677 N N . VAL A 1 85 ? -10.150 -4.045 13.082 1.00 73.00 85 VAL A N 1
ATOM 678 C CA . VAL A 1 85 ? -8.763 -3.554 13.173 1.00 73.00 85 VAL A CA 1
ATOM 679 C C . VAL A 1 85 ? -7.759 -4.633 12.757 1.00 73.00 85 VAL A C 1
ATOM 681 O O . VAL A 1 85 ? -6.782 -4.312 12.078 1.00 73.00 85 VAL A O 1
ATOM 684 N N . ARG A 1 86 ? -7.990 -5.904 13.115 1.00 73.69 86 ARG A N 1
ATOM 685 C CA . ARG A 1 86 ? -7.146 -7.031 12.675 1.00 73.69 86 ARG A CA 1
ATOM 686 C C . ARG A 1 86 ? -7.253 -7.275 11.172 1.00 73.69 86 ARG A C 1
ATOM 688 O O . ARG A 1 86 ? -6.225 -7.384 10.517 1.00 73.69 86 ARG A O 1
ATOM 695 N N . GLU A 1 87 ? -8.459 -7.278 10.617 1.00 77.94 87 GLU A N 1
ATOM 696 C CA . GLU A 1 87 ? -8.669 -7.447 9.174 1.00 77.94 87 GLU A CA 1
ATOM 697 C C . GLU A 1 87 ? -8.063 -6.287 8.373 1.00 77.94 87 GLU A C 1
ATOM 699 O O . GLU A 1 87 ? -7.385 -6.504 7.371 1.00 77.94 87 GLU A O 1
ATOM 704 N N . MET A 1 88 ? -8.227 -5.043 8.836 1.00 72.31 88 MET A N 1
ATOM 705 C CA . MET A 1 88 ? -7.588 -3.877 8.216 1.00 72.31 88 MET A CA 1
ATOM 706 C C . MET A 1 88 ? -6.060 -3.962 8.300 1.00 72.31 88 MET A C 1
ATOM 708 O O . MET A 1 88 ? -5.361 -3.625 7.347 1.00 72.31 88 MET A O 1
ATOM 712 N N . SER A 1 89 ? -5.548 -4.448 9.428 1.00 70.62 89 SER A N 1
ATOM 713 C CA . SER A 1 89 ? -4.126 -4.681 9.655 1.00 70.62 89 SER A CA 1
ATOM 714 C C . SER A 1 89 ? -3.535 -5.728 8.708 1.00 70.62 89 SER A C 1
ATOM 716 O O . SER A 1 89 ? -2.467 -5.513 8.134 1.00 70.62 89 SER A O 1
ATOM 718 N N . GLU A 1 90 ? -4.230 -6.849 8.523 1.00 79.75 90 GLU A N 1
ATOM 719 C CA . GLU A 1 90 ? -3.841 -7.906 7.587 1.00 79.75 90 GLU A CA 1
ATOM 720 C C . GLU A 1 90 ? -3.880 -7.413 6.141 1.00 79.75 90 GLU A C 1
ATOM 722 O O . GLU A 1 90 ? -2.909 -7.605 5.412 1.00 79.75 90 GLU A O 1
ATOM 727 N N . ARG A 1 91 ? -4.931 -6.683 5.750 1.00 73.31 91 ARG A N 1
ATOM 728 C CA . ARG A 1 91 ? -5.038 -6.101 4.404 1.00 73.31 91 ARG A CA 1
ATOM 729 C C . ARG A 1 91 ? -3.953 -5.074 4.118 1.00 73.31 91 ARG A C 1
ATOM 731 O O . ARG A 1 91 ? -3.339 -5.129 3.064 1.00 73.31 91 ARG A O 1
ATOM 738 N N . LEU A 1 92 ? -3.649 -4.185 5.065 1.00 73.88 92 LEU A N 1
ATOM 739 C CA . LEU A 1 92 ? -2.545 -3.229 4.919 1.00 73.88 92 LEU A CA 1
ATOM 740 C C . LEU A 1 92 ? -1.197 -3.932 4.720 1.00 73.88 92 LEU A C 1
ATOM 742 O O . LEU A 1 92 ? -0.356 -3.459 3.956 1.00 73.88 92 LEU A O 1
ATOM 746 N N . LYS A 1 93 ? -0.983 -5.059 5.406 1.00 75.12 93 LYS A N 1
ATOM 747 C CA . LYS A 1 93 ? 0.212 -5.885 5.228 1.00 75.12 93 LYS A CA 1
ATOM 748 C C . LYS A 1 93 ? 0.235 -6.535 3.842 1.00 75.12 93 LYS A C 1
ATOM 750 O O . LYS A 1 93 ? 1.272 -6.501 3.187 1.00 75.12 93 LYS A O 1
ATOM 755 N N . GLU A 1 94 ? -0.893 -7.077 3.396 1.00 79.81 94 GLU A N 1
ATOM 756 C CA . GLU A 1 94 ? -1.047 -7.701 2.080 1.00 79.81 94 GLU A CA 1
ATOM 757 C C . GLU A 1 94 ? -0.839 -6.687 0.940 1.00 79.81 94 GLU A C 1
ATOM 759 O O . GLU A 1 94 ? -0.074 -6.948 0.010 1.00 79.81 94 GLU A O 1
ATOM 764 N N . ASP A 1 95 ? -1.406 -5.485 1.061 1.00 76.50 95 ASP A N 1
ATOM 765 C CA . ASP A 1 95 ? -1.202 -4.373 0.128 1.00 76.50 95 ASP A CA 1
ATOM 766 C C . ASP A 1 95 ? 0.268 -3.927 0.099 1.00 76.50 95 ASP A C 1
ATOM 768 O O . ASP A 1 95 ? 0.835 -3.698 -0.973 1.00 76.50 95 ASP A O 1
ATOM 772 N N . ALA A 1 96 ? 0.928 -3.855 1.260 1.00 73.88 96 ALA A N 1
ATOM 773 C CA . ALA A 1 96 ? 2.352 -3.536 1.342 1.00 73.88 96 ALA A CA 1
ATOM 774 C C . ALA A 1 96 ? 3.229 -4.612 0.673 1.00 73.88 96 ALA A C 1
ATOM 776 O O . ALA A 1 96 ? 4.169 -4.276 -0.056 1.00 73.88 96 ALA A O 1
ATOM 777 N N . ASP A 1 97 ? 2.915 -5.894 0.875 1.00 78.88 97 ASP A N 1
ATOM 778 C CA . ASP A 1 97 ? 3.606 -7.013 0.224 1.00 78.88 97 ASP A CA 1
ATOM 779 C C . ASP A 1 97 ? 3.362 -7.022 -1.298 1.00 78.88 97 ASP A C 1
ATOM 781 O O . ASP A 1 97 ? 4.282 -7.310 -2.076 1.00 78.88 97 ASP A O 1
ATOM 785 N N . ARG A 1 98 ? 2.168 -6.614 -1.747 1.00 80.06 98 ARG A N 1
ATOM 786 C CA . ARG A 1 98 ? 1.826 -6.471 -3.169 1.00 80.06 98 ARG A CA 1
ATOM 787 C C . ARG A 1 98 ? 2.585 -5.326 -3.833 1.00 80.06 98 ARG A C 1
ATOM 789 O O . ARG A 1 98 ? 3.224 -5.545 -4.860 1.00 80.06 98 ARG A O 1
ATOM 796 N N . ILE A 1 99 ? 2.599 -4.139 -3.222 1.00 77.50 99 ILE A N 1
ATOM 797 C CA . ILE A 1 99 ? 3.379 -2.980 -3.698 1.00 77.50 99 ILE A CA 1
ATOM 798 C C . ILE A 1 99 ? 4.869 -3.323 -3.750 1.00 77.50 99 ILE A C 1
ATOM 800 O O . ILE A 1 99 ? 5.566 -2.964 -4.704 1.00 77.50 99 I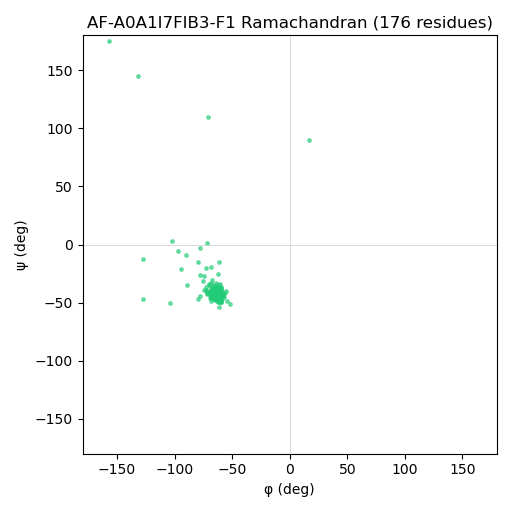LE A O 1
ATOM 804 N N . ARG A 1 100 ? 5.370 -4.056 -2.751 1.00 77.56 100 ARG A N 1
ATOM 805 C CA . ARG A 1 100 ? 6.752 -4.531 -2.737 1.00 77.56 100 ARG A CA 1
ATOM 806 C C . ARG A 1 100 ? 7.046 -5.478 -3.894 1.00 77.56 100 ARG A C 1
ATOM 808 O O . ARG A 1 100 ? 8.067 -5.294 -4.550 1.00 77.56 100 ARG A O 1
ATOM 815 N N . SER A 1 101 ? 6.183 -6.458 -4.143 1.00 83.00 101 SER A N 1
ATOM 816 C CA . SER A 1 101 ? 6.347 -7.416 -5.245 1.00 83.00 101 SER A CA 1
ATOM 817 C C . SER A 1 101 ? 6.358 -6.704 -6.600 1.00 83.00 101 SER A C 1
ATOM 819 O O . SER A 1 101 ? 7.296 -6.873 -7.374 1.00 83.00 101 SER A O 1
ATOM 821 N N . LEU A 1 102 ? 5.392 -5.809 -6.818 1.00 78.31 102 LEU A N 1
ATOM 822 C CA . LEU A 1 102 ? 5.291 -4.956 -8.004 1.00 78.31 102 LEU A CA 1
ATOM 823 C C . LEU A 1 102 ? 6.553 -4.150 -8.271 1.00 78.31 102 LEU A C 1
ATOM 825 O O . LEU A 1 102 ? 7.089 -4.113 -9.376 1.00 78.31 102 LEU A O 1
ATOM 829 N N . SER A 1 103 ? 7.047 -3.507 -7.225 1.00 74.81 103 SER A N 1
ATOM 830 C CA . SER A 1 103 ? 8.245 -2.697 -7.326 1.00 74.81 103 SER A CA 1
ATOM 831 C C . SER A 1 103 ? 9.481 -3.554 -7.582 1.00 74.81 103 SER A C 1
ATOM 833 O O . SER A 1 103 ? 10.338 -3.148 -8.356 1.00 74.81 103 SER A O 1
ATOM 835 N N . GLN A 1 104 ? 9.586 -4.745 -6.982 1.00 80.31 104 GLN A N 1
ATOM 836 C CA . GLN A 1 104 ? 10.681 -5.680 -7.262 1.00 80.31 104 GLN A CA 1
ATOM 837 C C . GLN A 1 104 ? 10.665 -6.172 -8.714 1.00 80.31 104 GLN A C 1
ATOM 839 O O . GLN A 1 104 ? 11.727 -6.276 -9.324 1.00 80.31 104 GLN A O 1
ATOM 844 N N . GLU A 1 105 ? 9.488 -6.443 -9.274 1.00 81.19 105 GLU A N 1
ATOM 845 C CA . GLU A 1 105 ? 9.314 -6.854 -10.670 1.00 81.19 105 GLU A CA 1
ATOM 846 C C . GLU A 1 105 ? 9.681 -5.720 -11.636 1.00 81.19 105 GLU A C 1
ATOM 848 O O . GLU A 1 105 ? 10.527 -5.902 -12.513 1.00 81.19 105 GLU A O 1
ATOM 853 N N . TYR A 1 106 ? 9.204 -4.501 -11.371 1.00 77.19 106 TYR A N 1
ATOM 854 C CA . TYR A 1 106 ? 9.612 -3.295 -12.096 1.00 77.19 106 TYR A CA 1
ATOM 855 C C . TYR A 1 106 ? 11.135 -3.060 -12.012 1.00 77.19 106 TYR A C 1
ATOM 857 O O . TYR A 1 106 ? 11.814 -2.807 -13.019 1.00 77.19 106 TYR A O 1
ATOM 865 N N . LEU A 1 107 ? 11.709 -3.225 -10.813 1.00 76.75 107 LEU A N 1
ATOM 866 C CA . LEU A 1 107 ? 13.149 -3.227 -10.543 1.00 76.75 107 LEU A CA 1
ATOM 867 C C . LEU A 1 107 ? 13.871 -4.487 -11.049 1.00 76.75 107 LEU A C 1
ATOM 869 O O . LEU A 1 107 ? 15.095 -4.548 -10.962 1.00 76.75 107 LEU A O 1
ATOM 873 N N . LYS A 1 108 ? 13.233 -5.459 -11.684 1.00 79.19 108 LYS A N 1
ATOM 874 C CA . LYS A 1 108 ? 13.930 -6.549 -12.381 1.00 79.19 108 LYS A CA 1
ATOM 875 C C . LYS A 1 108 ? 13.892 -6.322 -13.886 1.00 79.19 108 LYS A C 1
ATOM 877 O O . LYS A 1 108 ? 14.947 -6.252 -14.515 1.00 79.19 108 LYS A O 1
ATOM 882 N N . GLU A 1 109 ? 12.711 -6.062 -14.432 1.00 73.94 109 GLU A N 1
ATOM 883 C CA . GLU A 1 109 ? 12.509 -5.881 -15.872 1.00 73.94 109 GLU A CA 1
ATOM 884 C C . GLU A 1 109 ? 13.201 -4.625 -16.409 1.00 73.94 109 GLU A C 1
ATOM 886 O O . GLU A 1 109 ? 13.920 -4.680 -17.404 1.00 73.94 109 GLU A O 1
ATOM 891 N N . THR A 1 110 ? 13.154 -3.514 -15.667 1.00 70.75 110 THR A N 1
ATOM 892 C CA . THR A 1 110 ? 13.869 -2.282 -16.050 1.00 70.75 110 THR A CA 1
ATOM 893 C C . THR A 1 110 ? 15.414 -2.481 -16.135 1.00 70.75 110 THR A C 1
ATOM 895 O O . THR A 1 110 ? 16.125 -1.641 -16.674 1.00 70.75 110 THR A O 1
ATOM 898 N N . GLN A 1 111 ? 15.975 -3.572 -15.587 1.00 68.81 111 GLN A N 1
ATOM 899 C CA . GLN A 1 111 ? 17.417 -3.861 -15.511 1.00 68.81 111 GLN A CA 1
ATOM 900 C C . GLN A 1 111 ? 17.813 -4.603 -16.770 1.00 68.81 111 GLN A C 1
ATOM 902 O O . GLN A 1 111 ? 18.904 -4.406 -17.286 1.00 68.81 111 GLN A O 1
ATOM 907 N N . GLN A 1 112 ? 16.896 -5.436 -17.260 1.00 71.12 112 GLN A N 1
ATOM 908 C CA . GLN A 1 112 ? 17.012 -6.134 -18.525 1.00 71.12 112 GLN A CA 1
ATOM 909 C C . GLN A 1 112 ? 16.882 -5.146 -19.696 1.00 71.12 112 GLN A C 1
ATOM 911 O O . GLN A 1 112 ? 17.610 -5.283 -20.672 1.00 71.12 112 GLN A O 1
ATOM 916 N N . LEU A 1 113 ? 16.062 -4.094 -19.559 1.00 70.75 113 LEU A N 1
ATOM 917 C CA . LEU A 1 113 ? 15.835 -3.068 -20.593 1.00 70.75 113 LEU A CA 1
ATOM 918 C C . LEU A 1 113 ? 16.951 -1.998 -20.734 1.00 70.75 113 LEU A C 1
ATOM 920 O O . LEU A 1 113 ? 16.857 -1.149 -21.613 1.00 70.75 113 LEU A O 1
ATOM 924 N N . THR A 1 114 ? 17.992 -2.033 -19.885 1.00 64.75 114 THR A N 1
ATOM 925 C CA . THR A 1 114 ? 19.217 -1.188 -19.854 1.00 64.75 114 THR A CA 1
ATOM 926 C C . THR A 1 114 ? 19.193 0.138 -20.652 1.00 64.75 114 THR A C 1
ATOM 928 O O . THR A 1 114 ? 19.688 0.215 -21.774 1.00 64.75 114 THR A O 1
ATOM 931 N N . MET A 1 115 ? 18.760 1.229 -20.004 1.00 61.19 115 MET A N 1
ATOM 932 C CA . MET A 1 115 ? 19.123 2.621 -20.346 1.00 61.19 115 MET A CA 1
ATOM 933 C C . MET A 1 115 ? 19.561 3.383 -19.082 1.00 61.19 115 MET A C 1
ATOM 935 O O . MET A 1 115 ? 18.989 3.181 -18.011 1.00 61.19 115 MET A O 1
ATOM 939 N N . GLU A 1 116 ? 20.535 4.297 -19.176 1.00 57.34 116 GLU A N 1
ATOM 940 C CA . GLU A 1 116 ? 21.037 5.084 -18.025 1.00 57.34 116 GLU A CA 1
ATOM 941 C C . GLU A 1 116 ? 19.929 5.860 -17.286 1.00 57.34 116 GLU A C 1
ATOM 943 O O . GLU A 1 116 ? 19.883 5.854 -16.055 1.00 57.34 116 GLU A O 1
ATOM 948 N N . ASN A 1 117 ? 18.973 6.447 -18.017 1.00 55.38 117 ASN A N 1
ATOM 949 C CA . ASN A 1 117 ? 17.844 7.185 -17.430 1.00 55.38 117 ASN A CA 1
ATOM 950 C C . ASN A 1 117 ? 16.936 6.303 -16.551 1.00 55.38 117 ASN A C 1
ATOM 952 O O . ASN A 1 117 ? 16.306 6.790 -15.611 1.00 55.38 117 ASN A O 1
ATOM 956 N N . MET A 1 118 ? 16.906 4.993 -16.800 1.00 57.72 118 MET A N 1
ATOM 957 C CA . MET A 1 118 ? 16.124 4.049 -16.010 1.00 57.72 118 MET A CA 1
ATOM 958 C C . MET A 1 118 ? 16.784 3.694 -14.670 1.00 57.72 118 MET A C 1
ATOM 960 O O . MET A 1 118 ? 16.089 3.366 -13.708 1.00 57.72 118 MET A O 1
ATOM 964 N N . GLN A 1 119 ? 18.113 3.790 -14.556 1.00 59.25 119 GLN A N 1
ATOM 965 C CA . GLN A 1 119 ? 18.817 3.531 -13.293 1.00 59.25 119 GLN A CA 1
ATOM 966 C C . GLN A 1 119 ? 18.516 4.595 -12.226 1.00 59.25 119 GLN A C 1
ATOM 968 O O . GLN A 1 119 ? 18.430 4.272 -11.040 1.00 59.25 119 GLN A O 1
ATOM 973 N N . LEU A 1 120 ? 18.311 5.848 -12.643 1.00 63.50 120 LEU A N 1
ATOM 974 C CA . LEU A 1 120 ? 17.882 6.942 -11.767 1.00 63.50 120 LEU A CA 1
ATOM 975 C C . LEU A 1 120 ? 16.461 6.713 -11.234 1.00 63.50 120 LEU A C 1
ATOM 977 O O . LEU A 1 120 ? 16.245 6.791 -10.024 1.00 63.50 120 LEU A O 1
ATOM 981 N N . GLY A 1 121 ? 15.521 6.342 -12.112 1.00 63.38 121 GLY A N 1
ATOM 982 C CA . GLY A 1 121 ? 14.149 6.002 -11.716 1.00 63.38 121 GLY A CA 1
ATOM 983 C C . GLY A 1 121 ? 14.082 4.824 -10.737 1.00 63.38 121 GLY A C 1
ATOM 984 O O . GLY A 1 121 ? 13.319 4.865 -9.775 1.00 63.38 121 GLY A O 1
ATOM 985 N N . ARG A 1 122 ? 14.943 3.813 -10.921 1.00 64.56 122 ARG A N 1
ATOM 986 C CA . ARG A 1 122 ? 15.072 2.661 -10.011 1.00 64.56 122 ARG A CA 1
ATOM 987 C C . ARG A 1 122 ? 15.489 3.051 -8.601 1.00 64.56 122 ARG A C 1
ATOM 989 O O . ARG A 1 122 ? 14.802 2.691 -7.654 1.00 64.56 122 ARG A O 1
ATOM 996 N N . LYS A 1 123 ? 16.594 3.793 -8.459 1.00 70.00 123 LYS A N 1
ATOM 997 C CA . LYS A 1 123 ? 17.090 4.210 -7.137 1.00 70.00 123 LYS A CA 1
ATOM 998 C C . LYS A 1 123 ? 16.048 5.031 -6.384 1.00 70.00 123 LYS A C 1
ATOM 1000 O O . LYS A 1 123 ? 15.814 4.794 -5.205 1.00 70.00 123 LYS A O 1
ATOM 1005 N N . GLN A 1 124 ? 15.389 5.954 -7.085 1.00 68.19 124 GLN A N 1
ATOM 1006 C CA . GLN A 1 124 ? 14.343 6.785 -6.500 1.00 68.19 124 GLN A CA 1
ATOM 1007 C C . GLN A 1 124 ? 13.141 5.949 -6.037 1.00 68.19 124 GLN A C 1
ATOM 1009 O O . GLN A 1 124 ? 12.613 6.182 -4.949 1.00 68.19 124 GLN A O 1
ATOM 1014 N N . LEU A 1 125 ? 12.717 4.970 -6.843 1.00 68.69 125 LEU A N 1
ATOM 1015 C CA . LEU A 1 125 ? 11.621 4.069 -6.496 1.00 68.69 125 LEU A CA 1
ATOM 1016 C C . LEU A 1 125 ? 11.963 3.209 -5.275 1.00 68.69 125 LEU A C 1
ATOM 1018 O O . LEU A 1 125 ? 11.155 3.112 -4.358 1.00 68.69 125 LEU A O 1
ATOM 1022 N N . GLU A 1 126 ? 13.163 2.633 -5.239 1.00 66.88 126 GLU A N 1
ATOM 1023 C CA . GLU A 1 126 ? 13.626 1.760 -4.158 1.00 66.88 126 GLU A CA 1
ATOM 1024 C C . GLU A 1 126 ? 13.733 2.512 -2.818 1.00 66.88 126 GLU A C 1
ATOM 1026 O O . GLU A 1 126 ? 13.279 2.020 -1.782 1.00 66.88 126 GLU A O 1
ATOM 1031 N N . GLU A 1 127 ? 14.230 3.754 -2.840 1.00 72.31 127 GLU A N 1
ATOM 1032 C CA . GLU A 1 127 ? 14.228 4.640 -1.669 1.00 72.31 127 GLU A CA 1
ATOM 1033 C C . GLU A 1 127 ? 12.813 4.991 -1.198 1.00 72.31 1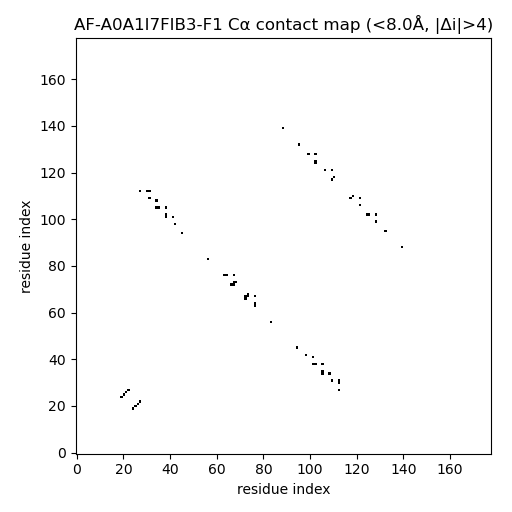27 GLU A C 1
ATOM 1035 O O . GLU A 1 127 ? 12.535 4.970 0.006 1.00 72.31 127 GLU A O 1
ATOM 1040 N N . ASN A 1 128 ? 11.913 5.320 -2.129 1.00 68.62 128 ASN A N 1
ATOM 1041 C CA . ASN A 1 128 ? 10.529 5.660 -1.803 1.00 68.62 128 ASN A CA 1
ATOM 1042 C C . ASN A 1 128 ? 9.790 4.458 -1.207 1.00 68.62 128 ASN A C 1
ATOM 1044 O O . ASN A 1 128 ? 9.058 4.610 -0.231 1.00 68.62 128 ASN A O 1
ATOM 1048 N N . MET A 1 129 ? 10.041 3.262 -1.733 1.00 67.19 129 MET A N 1
ATOM 1049 C CA . MET A 1 129 ? 9.522 2.006 -1.204 1.00 67.19 129 MET A CA 1
ATOM 1050 C C . MET A 1 129 ? 9.983 1.744 0.227 1.00 67.19 129 MET A C 1
ATOM 1052 O O . MET A 1 129 ? 9.163 1.442 1.091 1.00 67.19 129 MET A O 1
ATOM 1056 N N . GLN A 1 130 ? 11.286 1.874 0.497 1.00 71.81 130 GLN A N 1
ATOM 1057 C CA . GLN A 1 130 ? 11.817 1.660 1.844 1.00 71.81 130 GLN A CA 1
ATOM 1058 C C . GLN A 1 130 ? 11.241 2.663 2.844 1.00 71.81 130 GLN A C 1
ATOM 1060 O O . GLN A 1 130 ? 10.897 2.288 3.966 1.00 71.81 130 GLN A O 1
ATOM 1065 N N . LYS A 1 131 ? 11.128 3.937 2.448 1.00 74.75 131 LYS A N 1
ATOM 1066 C CA . LYS A 1 131 ? 10.509 4.977 3.280 1.00 74.75 131 LYS A CA 1
ATOM 1067 C C . LYS A 1 131 ? 9.038 4.667 3.546 1.00 74.75 131 LYS A C 1
ATOM 1069 O O . LYS A 1 131 ? 8.627 4.703 4.702 1.00 74.75 131 LYS A O 1
ATOM 1074 N N . GLY A 1 132 ? 8.285 4.298 2.508 1.00 67.56 132 GLY A N 1
ATOM 1075 C CA . GLY A 1 132 ? 6.884 3.902 2.623 1.00 67.56 132 GLY A CA 1
ATOM 1076 C C . GLY A 1 132 ? 6.698 2.710 3.560 1.00 67.56 132 GLY A C 1
ATOM 1077 O O . GLY A 1 132 ? 5.887 2.778 4.475 1.00 67.56 132 GLY A O 1
ATOM 1078 N N . GLN A 1 133 ? 7.511 1.660 3.412 1.00 64.44 133 GLN A N 1
ATOM 1079 C CA . GLN A 1 133 ? 7.438 0.464 4.254 1.00 64.44 133 GLN A CA 1
ATOM 1080 C C . GLN A 1 133 ? 7.714 0.775 5.732 1.00 64.44 133 GLN A C 1
ATOM 1082 O O . GLN A 1 133 ? 6.983 0.305 6.603 1.00 64.44 133 GLN A O 1
ATOM 1087 N N . LYS A 1 134 ? 8.733 1.596 6.021 1.00 70.44 134 LYS A N 1
ATOM 1088 C CA . LYS A 1 134 ? 9.033 2.035 7.393 1.00 70.44 134 LYS A CA 1
ATOM 1089 C C . LYS A 1 134 ? 7.888 2.841 7.993 1.00 70.44 134 LYS A C 1
ATOM 1091 O O . LYS A 1 134 ? 7.470 2.562 9.109 1.00 70.44 134 LYS A O 1
ATOM 1096 N N . GLN A 1 135 ? 7.361 3.805 7.246 1.00 66.75 135 GLN A N 1
ATOM 1097 C CA . GLN A 1 135 ? 6.291 4.672 7.731 1.00 66.75 135 GLN A CA 1
ATOM 1098 C C . GLN A 1 135 ? 4.995 3.893 7.987 1.00 66.75 135 GLN A C 1
ATOM 1100 O O . GLN A 1 135 ? 4.302 4.140 8.971 1.00 66.75 135 GLN A O 1
ATOM 1105 N N . LEU A 1 136 ? 4.692 2.912 7.137 1.00 65.12 136 LEU A N 1
ATOM 1106 C CA . LEU A 1 136 ? 3.534 2.036 7.290 1.00 65.12 136 LEU A CA 1
ATOM 1107 C C . LEU A 1 136 ? 3.685 1.134 8.525 1.00 65.12 136 LEU A C 1
ATOM 1109 O O . LEU A 1 136 ? 2.746 1.009 9.307 1.00 65.12 136 LEU A O 1
ATOM 1113 N N . GLN A 1 137 ? 4.883 0.588 8.761 1.00 59.69 137 GLN A N 1
ATOM 1114 C CA . GLN A 1 137 ? 5.189 -0.199 9.957 1.00 59.69 137 GLN A CA 1
ATOM 1115 C C . GLN A 1 137 ? 5.099 0.630 11.250 1.00 59.69 137 GLN A C 1
ATOM 1117 O O . GLN A 1 137 ? 4.524 0.165 12.233 1.00 59.69 137 GLN A O 1
ATOM 1122 N N . GLU A 1 138 ? 5.614 1.862 11.246 1.00 67.75 138 GLU A N 1
ATOM 1123 C CA . GLU A 1 138 ? 5.519 2.776 12.391 1.00 67.75 138 GLU A CA 1
ATOM 1124 C C . GLU A 1 138 ? 4.069 3.171 12.698 1.00 67.75 138 GLU A C 1
ATOM 1126 O O . GLU A 1 138 ? 3.656 3.159 13.857 1.00 67.75 138 GLU A O 1
ATOM 1131 N N . ASN A 1 139 ? 3.281 3.502 11.671 1.00 64.44 139 ASN A N 1
ATOM 1132 C CA . ASN A 1 139 ? 1.872 3.860 11.839 1.00 64.44 139 ASN A CA 1
ATOM 1133 C C . ASN A 1 139 ? 1.046 2.678 12.357 1.00 64.44 139 ASN A C 1
ATOM 1135 O O . ASN A 1 139 ? 0.164 2.861 13.191 1.00 64.44 139 ASN A O 1
ATOM 1139 N N . PHE A 1 140 ? 1.360 1.468 11.897 1.00 63.47 140 PHE A N 1
ATOM 1140 C CA . PHE A 1 140 ? 0.733 0.243 12.371 1.00 63.47 140 PHE A CA 1
ATOM 1141 C C . PHE A 1 140 ? 1.006 -0.008 13.856 1.00 63.47 140 PHE A C 1
ATOM 1143 O O . PHE A 1 140 ? 0.074 -0.253 14.618 1.00 63.47 140 PHE A O 1
ATOM 1150 N N . GLN A 1 141 ? 2.269 0.099 14.281 1.00 64.00 141 GLN A N 1
ATOM 1151 C CA . GLN A 1 141 ? 2.648 -0.061 15.688 1.00 64.00 141 GLN A CA 1
ATOM 1152 C C . GLN A 1 141 ? 1.956 0.965 16.583 1.00 64.00 141 GLN A C 1
ATOM 1154 O O . GLN A 1 141 ? 1.350 0.589 17.581 1.00 64.00 141 GLN A O 1
ATOM 1159 N N . LYS A 1 142 ? 1.973 2.244 16.189 1.00 68.94 142 LYS A N 1
ATOM 1160 C CA . LYS A 1 142 ? 1.291 3.308 16.940 1.00 68.94 142 LYS A CA 1
ATOM 1161 C C . LYS A 1 142 ? -0.215 3.075 17.035 1.00 68.94 142 LYS A C 1
ATOM 1163 O O . LYS A 1 142 ? -0.785 3.258 18.103 1.00 68.94 142 LYS A O 1
ATOM 1168 N N . GLY A 1 143 ? -0.846 2.639 15.944 1.00 65.06 143 GLY A N 1
ATOM 1169 C CA . GLY A 1 143 ? -2.268 2.301 15.937 1.00 65.06 143 GLY A CA 1
ATOM 1170 C C . GLY A 1 143 ? -2.599 1.129 16.865 1.00 65.06 143 GLY A C 1
ATOM 1171 O O . GLY A 1 143 ? -3.597 1.183 17.579 1.00 65.06 143 GLY A O 1
ATOM 1172 N N . GLN A 1 144 ? -1.755 0.092 16.909 1.00 55.91 144 GLN A N 1
ATOM 1173 C CA . GLN A 1 144 ? -1.925 -1.019 17.851 1.00 55.91 144 GLN A CA 1
ATOM 1174 C C . GLN A 1 144 ? -1.784 -0.566 19.309 1.00 55.91 144 GLN A C 1
ATOM 1176 O O . GLN A 1 144 ? -2.637 -0.907 20.127 1.00 55.91 144 GLN A O 1
ATOM 1181 N N . GLU A 1 145 ? -0.765 0.238 19.619 1.00 67.06 145 GLU A N 1
ATOM 1182 C CA . GLU A 1 145 ? -0.547 0.780 20.966 1.00 67.06 145 GLU A CA 1
ATOM 1183 C C . GLU A 1 145 ? -1.702 1.689 21.425 1.00 67.06 145 GLU A C 1
ATOM 1185 O O . GLU A 1 145 ? -2.157 1.581 22.566 1.00 67.06 145 GLU A O 1
ATOM 1190 N N . GLU A 1 146 ? -2.225 2.558 20.551 1.00 65.94 146 GLU A N 1
ATOM 1191 C CA . GLU A 1 146 ? -3.385 3.404 20.872 1.00 65.94 146 GLU A CA 1
ATOM 1192 C C . GLU A 1 146 ? -4.648 2.577 21.134 1.00 65.94 146 GLU A C 1
ATOM 1194 O O . GLU A 1 146 ? -5.391 2.861 22.081 1.00 65.94 146 GLU A O 1
ATOM 1199 N N . VAL A 1 147 ? -4.893 1.541 20.327 1.00 64.88 147 VAL A N 1
ATOM 1200 C CA . VAL A 1 147 ? -6.044 0.647 20.503 1.00 64.88 147 VAL A CA 1
ATOM 1201 C C . VAL A 1 147 ? -5.929 -0.129 21.816 1.00 64.88 147 VAL A C 1
ATOM 1203 O O . VAL A 1 147 ? -6.895 -0.154 22.582 1.00 64.88 147 VAL A O 1
ATOM 1206 N N . GLU A 1 148 ? -4.762 -0.703 22.125 1.00 61.72 148 GLU A N 1
ATOM 1207 C CA . GLU A 1 148 ? -4.522 -1.389 23.402 1.00 61.72 148 GLU A CA 1
ATOM 1208 C C . GLU A 1 148 ? -4.694 -0.446 24.598 1.00 61.72 148 GLU A C 1
ATOM 1210 O O . GLU A 1 148 ? -5.405 -0.785 25.545 1.00 61.72 148 GLU A O 1
ATOM 1215 N N . SER A 1 149 ? -4.131 0.765 24.537 1.00 71.31 149 SER A N 1
ATOM 1216 C CA . SER A 1 149 ? -4.273 1.767 25.601 1.00 71.31 149 SER A CA 1
ATOM 1217 C C . SER A 1 149 ? -5.735 2.158 25.840 1.00 71.31 149 SER A C 1
ATOM 1219 O O . SER A 1 149 ? -6.172 2.291 26.986 1.00 71.31 149 SER A O 1
ATOM 1221 N N . THR A 1 150 ? -6.510 2.318 24.765 1.00 67.12 150 THR A N 1
ATOM 1222 C CA . THR A 1 150 ? -7.928 2.692 24.843 1.00 67.12 150 THR A CA 1
ATOM 1223 C C . THR A 1 150 ? -8.773 1.565 25.441 1.00 67.12 150 THR A C 1
ATOM 1225 O O . THR A 1 150 ? -9.622 1.817 26.297 1.00 67.12 150 THR A O 1
ATOM 1228 N N . LEU A 1 151 ? -8.508 0.315 25.053 1.00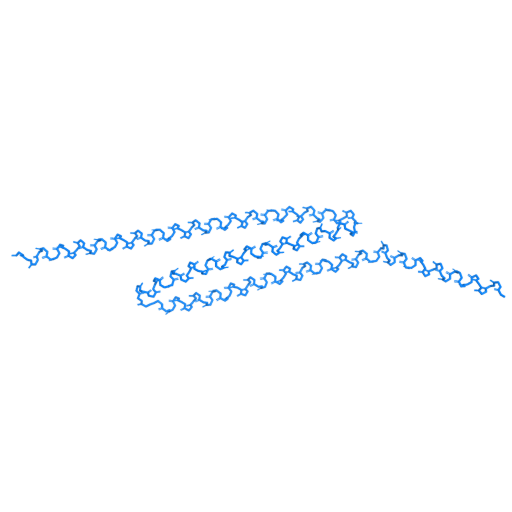 63.78 151 LEU A N 1
ATOM 1229 C CA . LEU A 1 151 ? -9.167 -0.869 25.616 1.00 63.78 151 LEU A CA 1
ATOM 1230 C C . LEU A 1 151 ? -8.877 -1.033 27.111 1.00 63.78 151 LEU A C 1
ATOM 1232 O O . LEU A 1 151 ? -9.788 -1.318 27.888 1.00 63.78 151 LEU A O 1
ATOM 1236 N N . GLN A 1 152 ? -7.624 -0.822 27.513 1.00 69.75 152 GLN A N 1
ATOM 1237 C CA . GLN A 1 152 ? -7.189 -0.978 28.898 1.00 69.75 152 GLN A CA 1
ATOM 1238 C C . GLN A 1 152 ? -7.836 0.072 29.814 1.00 69.75 152 GLN A C 1
ATOM 1240 O O . GLN A 1 152 ? -8.364 -0.274 30.871 1.00 69.75 152 GLN A O 1
ATOM 1245 N N . LYS A 1 153 ? -7.903 1.335 29.367 1.00 74.75 153 LYS A N 1
ATOM 1246 C CA . LYS A 1 153 ? -8.638 2.397 30.076 1.00 74.75 153 LYS A CA 1
ATOM 1247 C C . LYS A 1 153 ? -10.132 2.099 30.186 1.00 74.75 153 LYS A C 1
ATOM 1249 O O . LYS A 1 153 ? -10.711 2.280 31.252 1.00 74.75 153 LYS A O 1
ATOM 1254 N N . GLY A 1 154 ? -10.750 1.602 29.113 1.00 68.62 154 GLY A N 1
ATOM 1255 C CA . GLY A 1 154 ? -12.163 1.216 29.129 1.00 68.62 154 GLY A CA 1
ATOM 1256 C C . GLY A 1 154 ? -12.469 0.087 30.122 1.00 68.62 154 GLY A C 1
ATOM 1257 O O . GLY A 1 154 ? -13.527 0.095 30.750 1.00 68.62 154 GLY A O 1
ATOM 1258 N N . GLN A 1 155 ? -11.544 -0.862 30.306 1.00 63.97 155 GLN A N 1
ATOM 1259 C CA . GLN A 1 155 ? -11.661 -1.906 31.331 1.00 63.97 155 GLN A CA 1
ATOM 1260 C C . GLN A 1 155 ? -11.522 -1.347 32.752 1.00 63.97 155 GLN A C 1
ATOM 1262 O O . GLN A 1 155 ? -12.365 -1.653 33.593 1.00 63.97 155 GLN A O 1
ATOM 1267 N N . GLU A 1 156 ? -10.530 -0.490 33.015 1.00 70.56 156 GLU A N 1
ATOM 1268 C CA . GLU A 1 156 ? -10.364 0.147 34.332 1.00 70.56 156 GLU A CA 1
ATOM 1269 C C . GLU A 1 156 ? -11.582 0.989 34.734 1.00 70.56 156 GLU A C 1
ATOM 1271 O O . GLU A 1 156 ? -12.045 0.908 35.873 1.00 70.56 156 GLU A O 1
ATOM 1276 N N . GLU A 1 157 ? -12.138 1.773 33.808 1.00 73.31 157 GLU A N 1
ATOM 1277 C CA . GLU A 1 157 ? -13.326 2.589 34.079 1.00 73.31 157 GLU A CA 1
ATOM 1278 C C . GLU A 1 157 ? -14.571 1.729 34.345 1.00 73.31 157 GLU A C 1
ATOM 1280 O O . GLU A 1 157 ? -15.373 2.051 35.229 1.00 73.31 157 GLU A O 1
ATOM 1285 N N . ALA A 1 158 ? -14.721 0.607 33.632 1.00 67.75 158 ALA A N 1
ATOM 1286 C CA . ALA A 1 158 ? -15.802 -0.346 33.865 1.00 67.75 158 ALA A CA 1
ATOM 1287 C C . ALA A 1 158 ? -15.677 -1.042 35.234 1.00 67.75 158 ALA A C 1
ATOM 1289 O O . ALA A 1 158 ? -16.678 -1.191 35.945 1.00 67.75 158 ALA A O 1
ATOM 1290 N N . ASP A 1 159 ? -14.461 -1.421 35.633 1.00 71.62 159 ASP A N 1
ATOM 1291 C CA . ASP A 1 159 ? -14.192 -2.043 36.930 1.00 71.62 159 ASP A CA 1
ATOM 1292 C C . ASP A 1 159 ? -14.384 -1.058 38.098 1.00 71.62 159 ASP A C 1
ATOM 1294 O O . ASP A 1 159 ? -15.001 -1.418 39.108 1.00 71.62 159 ASP A O 1
ATOM 1298 N N . ASP A 1 160 ? -13.954 0.205 37.960 1.00 78.62 160 ASP A N 1
ATOM 1299 C CA . ASP A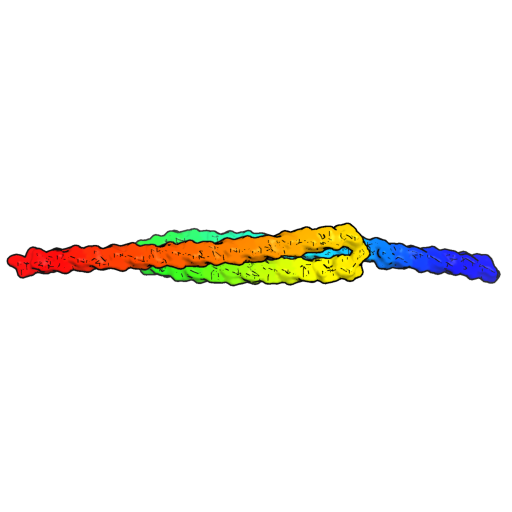 1 160 ? -14.155 1.237 38.992 1.00 78.62 160 ASP A CA 1
ATOM 1300 C C . ASP A 1 160 ? -15.644 1.588 39.163 1.00 78.62 160 ASP A C 1
ATOM 1302 O O . ASP A 1 160 ? -16.144 1.712 40.290 1.00 78.62 160 ASP A O 1
ATOM 1306 N N . ALA A 1 161 ? -16.393 1.676 38.057 1.00 75.62 161 ALA A N 1
ATOM 1307 C CA . ALA A 1 161 ? -17.841 1.881 38.084 1.00 75.62 161 ALA A CA 1
ATOM 1308 C C . ALA A 1 161 ? -18.572 0.716 38.778 1.00 75.62 161 ALA A C 1
ATOM 1310 O O . ALA A 1 161 ? -19.473 0.937 39.598 1.00 75.62 161 ALA A O 1
ATOM 1311 N N . SER A 1 162 ? -18.147 -0.523 38.513 1.00 72.44 162 SER A N 1
ATOM 1312 C CA . SER A 1 162 ? -18.713 -1.730 39.122 1.00 72.44 162 SER A CA 1
ATOM 1313 C C . SER A 1 162 ? -18.411 -1.813 40.627 1.00 72.44 162 SER A C 1
ATOM 1315 O O . SER A 1 162 ? -19.318 -2.046 41.437 1.00 72.44 162 SER A O 1
ATOM 1317 N N . GLN A 1 163 ? -17.176 -1.503 41.044 1.00 75.12 163 GLN A N 1
ATOM 1318 C CA . GLN A 1 163 ? -16.805 -1.435 42.463 1.00 75.12 163 GLN A CA 1
ATOM 1319 C C . GLN A 1 163 ? -17.549 -0.331 43.222 1.00 75.12 163 GLN A C 1
ATOM 1321 O O . GLN A 1 163 ? -17.992 -0.552 44.356 1.00 75.12 163 GLN A O 1
ATOM 1326 N N . LYS A 1 164 ? -17.703 0.864 42.634 1.00 78.88 164 LYS A N 1
ATOM 1327 C CA . LYS A 1 164 ? -18.479 1.951 43.256 1.00 78.88 164 LYS A CA 1
ATOM 1328 C C . LYS A 1 164 ? -19.936 1.550 43.467 1.00 78.88 164 LYS A C 1
ATOM 1330 O O . LYS A 1 164 ? -20.473 1.805 44.549 1.00 78.88 164 LYS A O 1
ATOM 1335 N N . SER A 1 165 ? -20.542 0.895 42.477 1.00 69.06 165 SER A N 1
ATOM 1336 C CA . SER A 1 165 ? -21.915 0.391 42.555 1.00 69.06 165 SER A CA 1
ATOM 1337 C C . SER A 1 165 ? -22.078 -0.636 43.684 1.00 69.06 165 SER A C 1
ATOM 1339 O O . SER A 1 165 ? -22.926 -0.454 44.561 1.00 69.06 165 SER A O 1
ATOM 1341 N N . GLN A 1 166 ? -21.183 -1.632 43.767 1.00 70.38 166 GLN A N 1
ATOM 1342 C CA . GLN A 1 166 ? -21.187 -2.626 44.852 1.00 70.38 166 GLN A CA 1
ATOM 1343 C C . GLN A 1 166 ? -21.075 -1.980 46.241 1.00 70.38 166 GLN A C 1
ATOM 1345 O O . GLN A 1 166 ? -21.865 -2.285 47.141 1.00 70.38 166 GLN A O 1
ATOM 1350 N N . ARG A 1 167 ? -20.163 -1.013 46.409 1.00 71.69 167 ARG A N 1
ATOM 1351 C CA . ARG A 1 167 ? -19.981 -0.288 47.679 1.00 71.69 167 ARG A CA 1
ATOM 1352 C C . ARG A 1 167 ? -21.211 0.523 48.092 1.00 71.69 167 ARG A C 1
ATOM 1354 O O . ARG A 1 167 ? -21.483 0.640 49.288 1.00 71.69 167 ARG A O 1
ATOM 1361 N N . GLN A 1 168 ? -21.950 1.095 47.142 1.00 70.12 168 GLN A N 1
ATOM 1362 C CA . GLN A 1 168 ? -23.205 1.796 47.435 1.00 70.12 168 GLN A CA 1
ATOM 1363 C C . GLN A 1 168 ? -24.337 0.830 47.800 1.00 70.12 168 GLN A C 1
ATOM 1365 O O . GLN A 1 168 ? -25.093 1.115 48.735 1.00 70.12 168 GLN A O 1
ATOM 1370 N N . THR A 1 169 ? -24.431 -0.324 47.133 1.00 66.94 169 THR A N 1
ATOM 1371 C CA . THR A 1 169 ? -25.419 -1.353 47.487 1.00 66.94 169 THR A CA 1
ATOM 1372 C C . THR A 1 169 ? -25.164 -1.966 48.862 1.00 66.94 169 THR A C 1
ATOM 1374 O O . THR A 1 169 ? -26.115 -2.128 49.627 1.00 66.94 169 THR A O 1
ATOM 1377 N N . ASP A 1 170 ? -23.909 -2.230 49.234 1.00 68.50 170 ASP A N 1
ATOM 1378 C CA . ASP A 1 170 ? -23.572 -2.742 50.569 1.00 68.50 170 ASP A CA 1
ATOM 1379 C C . ASP A 1 170 ? -23.829 -1.710 51.670 1.00 68.50 170 ASP A C 1
ATOM 1381 O O . ASP A 1 170 ? -24.353 -2.052 52.734 1.00 68.50 170 ASP A O 1
ATOM 1385 N N . LYS A 1 171 ? -23.542 -0.425 51.413 1.00 71.62 171 LYS A N 1
ATOM 1386 C CA . LYS A 1 171 ? -23.903 0.654 52.346 1.00 71.62 171 LYS A CA 1
ATOM 1387 C C . LYS A 1 171 ? -25.416 0.751 52.548 1.00 71.62 171 LYS A C 1
ATOM 1389 O O . LYS A 1 171 ? -25.839 0.826 53.696 1.00 71.62 171 LYS A O 1
ATOM 1394 N N . SER A 1 172 ? -26.213 0.683 51.476 1.00 62.84 172 SER A N 1
ATOM 1395 C CA . SER A 1 172 ? -27.684 0.735 51.564 1.00 62.84 172 SER A CA 1
ATOM 1396 C C . SER A 1 172 ? -28.290 -0.463 52.299 1.00 62.84 172 SER A C 1
ATOM 1398 O O . SER A 1 172 ? -29.212 -0.290 53.099 1.00 62.84 172 SER A O 1
ATOM 1400 N N . LYS A 1 173 ? -27.762 -1.675 52.076 1.00 64.75 173 LYS A N 1
ATOM 1401 C CA . LYS A 1 173 ? -28.193 -2.890 52.792 1.00 64.75 173 LYS A CA 1
ATOM 1402 C C . LYS A 1 173 ? -27.860 -2.828 54.284 1.00 64.75 173 LYS A C 1
ATOM 1404 O O . LYS A 1 173 ? -28.653 -3.267 55.110 1.00 64.75 173 LYS A O 1
ATOM 1409 N N . LYS A 1 174 ? -26.719 -2.236 54.648 1.00 64.75 174 LYS A N 1
ATOM 1410 C CA . LYS A 1 174 ? -26.314 -2.076 56.051 1.00 64.75 174 LYS A CA 1
ATOM 1411 C C . LYS A 1 174 ? -27.170 -1.050 56.804 1.00 64.75 174 LYS A C 1
ATOM 1413 O O . LYS A 1 174 ? -27.459 -1.261 57.974 1.00 64.75 174 LYS A O 1
ATOM 1418 N N . SER A 1 175 ? -27.607 0.023 56.143 1.00 60.16 175 SER A N 1
ATOM 1419 C CA . SER A 1 175 ? -28.462 1.063 56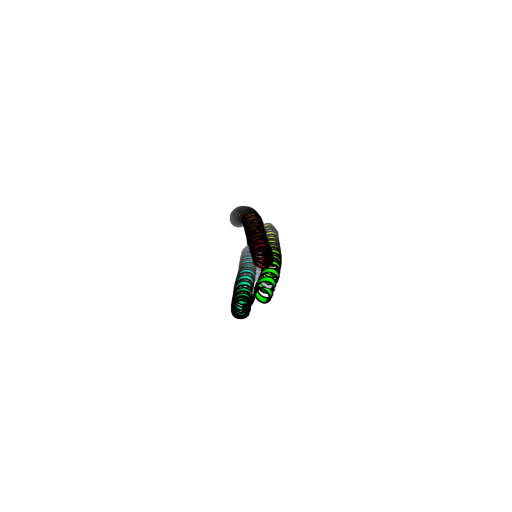.741 1.00 60.16 175 SER A CA 1
ATOM 1420 C C . SER A 1 175 ? -29.951 0.708 56.829 1.00 60.16 175 SER A C 1
ATOM 1422 O O . SER A 1 175 ? -30.678 1.383 57.542 1.00 60.16 175 SER A O 1
ATOM 1424 N N . THR A 1 176 ? -30.418 -0.322 56.118 1.00 58.41 176 THR A N 1
ATOM 1425 C CA . THR A 1 176 ? -31.821 -0.794 56.162 1.00 58.41 176 THR A CA 1
ATOM 1426 C C . THR A 1 176 ? -32.036 -1.976 57.117 1.00 58.41 176 THR A C 1
ATOM 1428 O O . THR A 1 176 ? -33.170 -2.383 57.341 1.00 58.41 176 THR A O 1
ATOM 1431 N N . SER A 1 177 ? -30.954 -2.515 57.692 1.00 53.19 177 SER A N 1
ATOM 1432 C CA . SER A 1 177 ? -30.943 -3.648 58.631 1.00 53.19 177 SER A 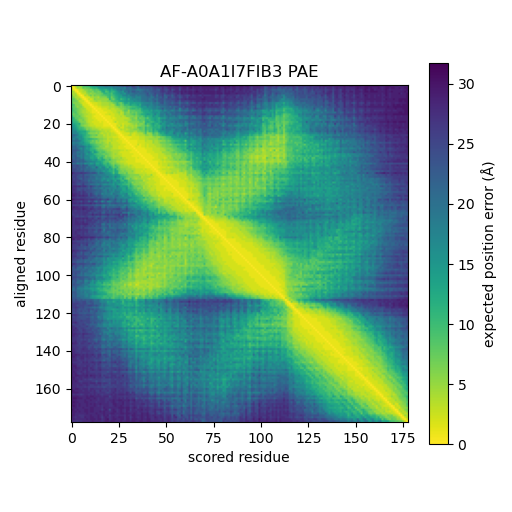CA 1
ATOM 1433 C C . SER A 1 177 ? -30.762 -3.230 60.106 1.00 53.19 177 SER A C 1
ATOM 1435 O O . SER A 1 177 ? -30.621 -4.105 60.962 1.00 53.19 177 SER A O 1
ATOM 1437 N N . SER A 1 178 ? -30.700 -1.929 60.410 1.00 46.34 178 SER A N 1
ATOM 1438 C CA . SER A 1 178 ? -30.634 -1.364 61.773 1.00 46.34 178 SER A CA 1
ATOM 1439 C C . SER A 1 178 ? -31.907 -0.590 62.072 1.00 46.34 178 SER A C 1
ATOM 1441 O O . SER A 1 178 ? -32.452 -0.790 63.176 1.00 46.34 178 SER A O 1
#

Foldseek 3Di:
DVVVVVVVVVVVVVVVVVVCCCVVPVVLVVLLVVLVVVLVVLVVVLVVVVVVLVVVVVVVLVVLVVVPDDPVSVVVSLVVVVVSLVVNLVSLVVSLVSNVVSLVVSVVVLVVSDDPVSVVVNVVSVVVSVVVVVVSVVVSVVVVVVSVVVVVVVVVVVVVVVVVVVVVVVVVVVVVVD